Protein AF-A0A9Y1ZAV5-F1 (afdb_monomer_lite)

pLDDT: mean 87.63, std 15.5, range [33.12, 98.31]

Foldseek 3Di:
DDDDPPPDDPPPPPPFDPQWEPDDAQPCPQQLDCVLPNPSNVVRGGADLQDPVSLLVLLCLLLCLQPDDPPDQLSSLLNNLSSLQSNCSNQVHLVVSQVSSVVPDPDPDGDDSVSSVLSVLLNTGYPVLSSCSSNVLAPVLLSSLLSLADGPLSVQLSVLCNQLVDDSVLSNQLSVCVVVPHDSCVSSVVSVGHGPDHDDDDDPVVVVVLVVVCVVVVHDSVVVVVVVVVVVVD

Structure (mmCIF, N/CA/C/O backbone):
data_AF-A0A9Y1ZAV5-F1
#
_entry.id   AF-A0A9Y1ZAV5-F1
#
loop_
_atom_site.group_PDB
_atom_site.id
_atom_site.type_symbol
_atom_site.label_atom_id
_atom_site.label_alt_id
_atom_site.label_comp_id
_atom_site.label_asym_id
_atom_site.label_entity_id
_atom_site.label_seq_id
_atom_site.pdbx_PDB_ins_code
_atom_site.Cartn_x
_atom_site.Cartn_y
_atom_site.Cartn_z
_atom_site.occupancy
_atom_site.B_iso_or_equiv
_atom_site.auth_seq_id
_atom_site.auth_comp_id
_atom_site.auth_asym_id
_atom_site.auth_atom_id
_atom_site.pdbx_PDB_model_num
ATOM 1 N N . MET A 1 1 ? -3.822 -18.028 45.868 1.00 41.31 1 MET A N 1
ATOM 2 C CA . MET A 1 1 ? -2.735 -18.618 45.068 1.00 41.31 1 MET A CA 1
ATOM 3 C C . MET A 1 1 ? -3.399 -19.660 44.195 1.00 41.31 1 MET A C 1
ATOM 5 O O . MET A 1 1 ? -3.621 -20.780 44.632 1.00 41.31 1 MET A O 1
ATOM 9 N N . THR A 1 2 ? -3.858 -19.206 43.040 1.00 33.12 2 THR A N 1
ATOM 10 C CA . THR A 1 2 ? -4.482 -20.019 41.999 1.00 33.12 2 THR A CA 1
ATOM 11 C C . THR A 1 2 ? -4.160 -19.252 40.731 1.00 33.12 2 THR A C 1
ATOM 13 O O . THR A 1 2 ? -4.844 -18.291 40.395 1.00 33.12 2 THR A O 1
ATOM 16 N N . ASP A 1 3 ? -2.999 -19.574 40.168 1.00 34.28 3 ASP A N 1
ATOM 17 C CA . ASP A 1 3 ? -2.587 -19.107 38.853 1.00 34.28 3 ASP A CA 1
ATOM 18 C C . ASP A 1 3 ? -3.477 -19.809 37.833 1.00 34.28 3 ASP A C 1
ATOM 20 O O . ASP A 1 3 ? -3.491 -21.040 37.755 1.00 34.28 3 ASP A O 1
ATOM 24 N N . ASP A 1 4 ? -4.259 -19.017 37.112 1.00 33.12 4 ASP A N 1
ATOM 25 C CA . ASP A 1 4 ? -5.039 -19.456 35.967 1.00 33.12 4 ASP A CA 1
ATOM 26 C C . ASP A 1 4 ? -4.074 -19.640 34.778 1.00 33.12 4 ASP A C 1
ATOM 28 O O . ASP A 1 4 ? -3.421 -18.672 34.373 1.00 33.12 4 ASP A O 1
ATOM 32 N N . PRO A 1 5 ? -3.870 -20.864 34.254 1.00 35.62 5 PRO A N 1
ATOM 33 C CA . PRO A 1 5 ? -2.843 -21.123 33.252 1.00 35.62 5 PRO A CA 1
ATOM 34 C C . PRO A 1 5 ? -3.295 -20.801 31.819 1.00 35.62 5 PRO A C 1
ATOM 36 O O . PRO A 1 5 ? -2.529 -21.059 30.890 1.00 35.62 5 PRO A O 1
ATOM 39 N N . ASP A 1 6 ? -4.490 -20.233 31.626 1.00 35.94 6 ASP A N 1
ATOM 40 C CA . ASP A 1 6 ? -5.121 -20.092 30.305 1.00 35.94 6 ASP A CA 1
ATOM 41 C C . ASP A 1 6 ? -4.763 -18.799 29.543 1.00 35.94 6 ASP A C 1
ATOM 43 O O . ASP A 1 6 ? -5.261 -18.537 28.452 1.00 35.94 6 ASP A O 1
ATOM 47 N N . ALA A 1 7 ? -3.823 -18.001 30.058 1.00 35.88 7 ALA A N 1
ATOM 48 C CA . ALA A 1 7 ? -3.294 -16.813 29.378 1.00 35.88 7 ALA A CA 1
ATOM 49 C C . ALA A 1 7 ? -2.093 -17.122 28.455 1.00 35.88 7 ALA A C 1
ATOM 51 O O . ALA A 1 7 ? -1.168 -16.317 28.334 1.00 35.88 7 ALA A O 1
ATOM 52 N N . ARG A 1 8 ? -2.055 -18.305 27.828 1.00 34.72 8 ARG A N 1
ATOM 53 C CA . ARG A 1 8 ? -1.000 -18.667 26.867 1.00 34.72 8 ARG A CA 1
ATOM 54 C C . ARG A 1 8 ? -1.523 -18.584 25.437 1.00 34.72 8 ARG A C 1
ATOM 56 O O . ARG A 1 8 ? -2.209 -19.482 24.976 1.00 34.72 8 ARG A O 1
ATOM 63 N N . SER A 1 9 ? -1.117 -17.505 24.769 1.00 41.66 9 SER A N 1
ATOM 64 C CA . SER A 1 9 ? -0.883 -17.394 23.323 1.00 41.66 9 SER A CA 1
ATOM 65 C C . SER A 1 9 ? -1.955 -18.000 22.406 1.00 41.66 9 SER A C 1
ATOM 67 O O . SER A 1 9 ? -1.826 -19.125 21.934 1.00 41.66 9 SER A O 1
ATOM 69 N N . ARG A 1 10 ? -2.969 -17.196 22.065 1.00 37.22 10 ARG A N 1
ATOM 70 C CA . ARG A 1 10 ? -3.807 -17.400 20.866 1.00 37.22 10 ARG A CA 1
ATOM 71 C C . ARG A 1 10 ? -3.134 -16.871 19.581 1.00 37.22 10 ARG A C 1
ATOM 73 O O . ARG A 1 10 ? -3.829 -16.576 18.617 1.00 37.22 10 ARG A O 1
ATOM 80 N N . ASP A 1 11 ? -1.807 -16.729 19.571 1.00 40.44 11 ASP A N 1
ATOM 81 C CA . ASP A 1 11 ? -1.052 -16.154 18.444 1.00 40.44 11 ASP A CA 1
ATOM 82 C C . ASP A 1 11 ? -0.713 -17.186 17.345 1.00 40.44 11 ASP A C 1
ATOM 84 O O . ASP A 1 11 ? -0.312 -16.831 16.246 1.00 40.44 11 ASP A O 1
ATOM 88 N N . ASP A 1 12 ? -0.955 -18.480 17.584 1.00 34.72 12 ASP A N 1
ATOM 89 C CA . ASP A 1 12 ? -0.685 -19.555 16.615 1.00 34.72 12 ASP A CA 1
ATOM 90 C C . ASP A 1 12 ? -1.922 -19.916 15.762 1.00 34.72 12 ASP A C 1
ATOM 92 O O . ASP A 1 12 ? -2.285 -21.088 15.617 1.00 34.72 12 ASP A O 1
ATOM 96 N N . ARG A 1 13 ? -2.595 -18.928 15.152 1.00 46.03 13 ARG A N 1
ATOM 97 C CA . ARG A 1 13 ? -3.424 -19.209 13.960 1.00 46.03 13 ARG A CA 1
ATOM 98 C C . ARG A 1 13 ? -2.506 -19.238 12.741 1.00 46.03 13 ARG A C 1
ATOM 100 O O . ARG A 1 13 ? -2.393 -18.274 11.991 1.00 46.03 13 ARG A O 1
ATOM 107 N N . ASP A 1 14 ? -1.836 -20.378 12.594 1.00 40.28 14 ASP A N 1
ATOM 108 C CA . ASP A 1 14 ? -0.796 -20.697 11.612 1.00 40.28 14 ASP A CA 1
ATOM 109 C C . ASP A 1 14 ? -1.355 -20.824 10.177 1.00 40.28 14 ASP A C 1
ATOM 111 O O . ASP A 1 14 ? -1.426 -21.888 9.560 1.00 40.28 14 ASP A O 1
ATOM 115 N N . GLY A 1 15 ? -1.802 -19.689 9.649 1.00 44.47 15 GLY A N 1
ATOM 116 C CA . GLY A 1 15 ? -1.988 -19.428 8.233 1.00 44.47 15 GLY A CA 1
ATOM 117 C C . GLY A 1 15 ? -1.332 -18.089 7.943 1.00 44.47 15 GLY A C 1
ATOM 118 O O . GLY A 1 15 ? -2.016 -17.072 7.939 1.00 44.47 15 GLY A O 1
ATOM 119 N N . ALA A 1 16 ? -0.003 -18.078 7.780 1.00 55.22 16 ALA A N 1
ATOM 120 C CA . ALA A 1 16 ? 0.771 -16.856 7.570 1.00 55.22 16 ALA A CA 1
ATOM 121 C C . ALA A 1 16 ? 0.095 -15.970 6.511 1.00 55.22 16 ALA A C 1
ATOM 123 O O . ALA A 1 16 ? 0.044 -16.332 5.332 1.00 55.22 16 ALA A O 1
ATOM 124 N N . VAL A 1 17 ? -0.453 -14.826 6.938 1.00 60.19 17 VAL A N 1
ATOM 125 C CA . VAL A 1 17 ? -1.144 -13.900 6.037 1.00 60.19 17 VAL A CA 1
ATOM 126 C C . VAL A 1 17 ? -0.160 -13.518 4.931 1.00 60.19 17 VAL A C 1
ATOM 128 O O . VAL A 1 17 ? 0.929 -13.041 5.251 1.00 60.19 17 VAL A O 1
ATOM 131 N N . PRO A 1 18 ? -0.483 -13.707 3.639 1.00 67.62 18 PRO A N 1
ATOM 132 C CA . PRO A 1 18 ? 0.446 -13.394 2.560 1.00 67.62 18 PRO A CA 1
ATOM 133 C C . PRO A 1 18 ? 0.869 -11.919 2.594 1.00 67.62 18 PRO A C 1
ATOM 135 O O . PRO A 1 18 ? 0.098 -11.007 2.285 1.00 67.62 18 PRO A O 1
ATOM 138 N N . THR A 1 19 ? 2.118 -11.678 2.994 1.00 74.62 19 THR A N 1
ATOM 139 C CA . THR A 1 19 ? 2.696 -10.326 3.137 1.00 74.62 19 THR A CA 1
ATOM 140 C C . THR A 1 19 ? 3.395 -9.843 1.865 1.00 74.62 19 THR A C 1
ATOM 142 O O . THR A 1 19 ? 3.746 -8.663 1.744 1.00 74.62 19 THR A O 1
ATOM 145 N N . ASP A 1 20 ? 3.525 -10.742 0.890 1.00 72.31 20 ASP A N 1
ATOM 146 C CA . ASP A 1 20 ? 4.035 -10.513 -0.456 1.00 72.31 20 ASP A CA 1
ATOM 147 C C . ASP A 1 20 ? 2.930 -10.714 -1.508 1.00 72.31 20 ASP A C 1
ATOM 149 O O . ASP A 1 20 ? 1.832 -11.210 -1.244 1.00 72.31 20 ASP A O 1
ATOM 153 N N . ARG A 1 21 ? 3.208 -10.296 -2.742 1.00 79.19 21 ARG A N 1
ATOM 154 C CA . ARG A 1 21 ? 2.315 -10.491 -3.886 1.00 79.19 21 ARG A CA 1
ATOM 155 C C . ARG A 1 21 ? 2.222 -11.966 -4.291 1.00 79.19 21 ARG A C 1
ATOM 157 O O . ARG A 1 21 ? 3.210 -12.559 -4.701 1.00 79.19 21 ARG A O 1
ATOM 164 N N . GLU A 1 22 ? 0.991 -12.466 -4.384 1.00 74.31 22 GLU A N 1
ATOM 165 C CA . GLU A 1 22 ? 0.699 -13.797 -4.946 1.00 74.31 22 GLU A CA 1
ATOM 166 C C . GLU A 1 22 ? 0.372 -13.787 -6.450 1.00 74.31 22 GLU A C 1
ATOM 168 O O . GLU A 1 22 ? 0.529 -14.786 -7.144 1.00 74.31 22 GLU A O 1
ATOM 173 N N . SER A 1 23 ? -0.108 -12.662 -6.992 1.00 69.19 23 SER A N 1
ATOM 174 C CA . SER A 1 23 ? -0.537 -12.593 -8.398 1.00 69.19 23 SER A CA 1
ATOM 175 C C . SER A 1 23 ? 0.645 -12.574 -9.387 1.00 69.19 23 SER A C 1
ATOM 177 O O . SER A 1 23 ? 1.669 -11.959 -9.072 1.00 69.19 23 SER A O 1
ATOM 179 N N . PRO A 1 24 ? 0.483 -13.078 -10.632 1.00 71.06 24 PRO A N 1
ATOM 180 C CA . PRO A 1 24 ? 1.521 -13.028 -11.671 1.00 71.06 24 PRO A CA 1
ATOM 181 C C . PRO A 1 24 ? 2.037 -11.610 -11.901 1.00 71.06 24 PRO A C 1
ATOM 183 O O . PRO A 1 24 ? 1.261 -10.654 -11.825 1.00 71.06 24 PRO A O 1
ATOM 186 N N . VAL A 1 25 ? 3.330 -11.436 -12.162 1.00 74.69 25 VAL A N 1
ATOM 187 C CA . VAL A 1 25 ? 3.911 -10.095 -12.331 1.00 74.69 25 VAL A CA 1
ATOM 188 C C . VAL A 1 25 ? 3.572 -9.482 -13.667 1.00 74.69 25 VAL A C 1
ATOM 190 O O . VAL A 1 25 ? 3.369 -10.181 -14.646 1.00 74.69 25 VAL A O 1
ATOM 193 N N . GLY A 1 26 ? 3.397 -8.159 -13.658 1.00 66.69 26 GLY A N 1
ATOM 194 C CA . GLY A 1 26 ? 3.019 -7.403 -14.840 1.00 66.69 26 GLY A CA 1
ATOM 195 C C . GLY A 1 26 ? 1.545 -7.538 -15.234 1.00 66.69 26 GLY A C 1
ATOM 196 O O . GLY A 1 26 ? 1.015 -6.611 -15.845 1.00 66.69 26 GLY A O 1
ATOM 197 N N . ALA A 1 27 ? 0.824 -8.568 -14.775 1.00 72.81 27 ALA A N 1
ATOM 198 C CA . ALA A 1 27 ? -0.626 -8.659 -14.940 1.00 72.81 27 ALA A CA 1
ATOM 199 C C . ALA A 1 27 ? -1.339 -7.451 -14.287 1.00 72.81 27 ALA A C 1
ATOM 201 O O . ALA A 1 27 ? -1.086 -7.140 -13.107 1.00 72.81 27 ALA A O 1
ATOM 202 N N . PRO A 1 28 ? -2.238 -6.756 -15.012 1.00 77.12 28 PRO A N 1
ATOM 203 C CA . PRO A 1 28 ? -2.903 -5.547 -14.540 1.00 77.12 28 PRO A CA 1
ATOM 204 C C . PRO A 1 28 ? -4.031 -5.818 -13.527 1.00 77.12 28 PRO A C 1
ATOM 206 O O . PRO A 1 28 ? -5.112 -5.272 -13.640 1.00 77.12 28 PRO A O 1
ATOM 209 N N . VAL A 1 29 ? -3.798 -6.608 -12.478 1.00 81.50 29 VAL A N 1
ATOM 210 C CA . VAL A 1 29 ? -4.866 -7.056 -11.555 1.00 81.50 29 VAL A CA 1
ATOM 211 C C . VAL A 1 29 ? -5.602 -5.910 -10.846 1.00 81.50 29 VAL A C 1
ATOM 213 O O . VAL A 1 29 ? -6.794 -6.015 -10.597 1.00 81.50 29 VAL A O 1
ATOM 216 N N . ILE A 1 30 ? -4.901 -4.832 -10.479 1.00 82.06 30 ILE A N 1
ATOM 217 C CA . ILE A 1 30 ? -5.522 -3.647 -9.851 1.00 82.06 30 ILE A CA 1
ATOM 218 C C . ILE A 1 30 ? -5.829 -2.573 -10.894 1.00 82.06 30 ILE A C 1
ATOM 220 O O . ILE A 1 30 ? -6.905 -1.997 -10.915 1.00 82.06 30 ILE A O 1
ATOM 224 N N . ARG A 1 31 ? -4.870 -2.312 -11.780 1.00 85.12 31 ARG A N 1
ATOM 225 C CA . ARG A 1 31 ? -4.966 -1.270 -12.809 1.00 85.12 31 ARG A CA 1
ATOM 226 C C . ARG A 1 31 ? -5.916 -1.610 -13.966 1.00 85.12 31 ARG A C 1
ATOM 228 O O . ARG A 1 31 ? -6.270 -0.715 -14.710 1.00 85.12 31 ARG A O 1
ATOM 235 N N . GLY A 1 32 ? -6.302 -2.876 -14.097 1.00 79.19 32 GLY A N 1
ATOM 236 C CA . GLY A 1 32 ? -7.325 -3.401 -15.002 1.00 79.19 32 GLY A CA 1
ATOM 237 C C . GLY A 1 32 ? -8.630 -3.775 -14.288 1.00 79.19 32 GLY A C 1
ATOM 238 O O . GLY A 1 32 ? -9.487 -4.411 -14.890 1.00 79.19 32 GLY A O 1
ATOM 239 N N . ASP A 1 33 ? -8.787 -3.420 -13.007 1.00 84.81 33 ASP A N 1
ATOM 240 C CA . ASP A 1 33 ? -10.030 -3.614 -12.254 1.00 84.81 33 ASP A CA 1
ATOM 241 C C . ASP A 1 33 ? -10.943 -2.398 -12.480 1.00 84.81 33 ASP A C 1
ATOM 243 O O . ASP A 1 33 ? -10.627 -1.284 -12.043 1.00 84.81 33 ASP A O 1
ATOM 247 N N . GLU A 1 34 ? -12.073 -2.596 -13.168 1.00 83.56 34 GLU A N 1
ATOM 248 C CA . GLU A 1 34 ? -13.057 -1.536 -13.443 1.00 83.56 34 GLU A CA 1
ATOM 249 C C . GLU A 1 34 ? -13.620 -0.917 -12.150 1.00 83.56 34 GLU A C 1
ATOM 251 O O . GLU A 1 34 ? -13.927 0.274 -12.136 1.00 83.56 34 GLU A O 1
ATOM 256 N N . SER A 1 35 ? -13.678 -1.664 -11.036 1.00 80.06 35 SER A N 1
ATOM 257 C CA . SER A 1 35 ? -14.127 -1.130 -9.736 1.00 80.06 35 SER A CA 1
ATOM 258 C C . SER A 1 35 ? -13.141 -0.140 -9.105 1.00 80.06 35 SER A C 1
ATOM 260 O O . SER A 1 35 ? -13.504 0.574 -8.172 1.00 80.06 35 SER A O 1
ATOM 262 N N . VAL A 1 36 ? -11.895 -0.111 -9.590 1.00 80.88 36 VAL A N 1
ATOM 263 C CA . VAL A 1 36 ? -10.818 0.763 -9.096 1.00 80.88 36 VAL A CA 1
ATOM 264 C C . VAL A 1 36 ? -10.492 1.858 -10.104 1.00 80.88 36 VAL A C 1
ATOM 266 O O . VAL A 1 36 ? -10.256 3.001 -9.728 1.00 80.88 36 VAL A O 1
ATOM 269 N N . THR A 1 37 ? -10.459 1.511 -11.389 1.00 78.88 37 THR A N 1
ATOM 270 C CA . THR A 1 37 ? -9.932 2.378 -12.455 1.00 78.88 37 THR A CA 1
ATOM 271 C C . THR A 1 37 ? -10.984 2.814 -13.474 1.00 78.88 37 THR A C 1
ATOM 273 O O . THR A 1 37 ? -10.683 3.597 -14.379 1.00 78.88 37 THR A O 1
ATOM 276 N N . GLY A 1 38 ? -12.232 2.354 -13.331 1.00 83.56 38 GLY A N 1
ATOM 277 C CA . GLY A 1 38 ? -13.321 2.674 -14.247 1.00 83.56 38 GLY A CA 1
ATOM 278 C C . GLY A 1 38 ? -12.977 2.291 -15.686 1.00 83.56 38 GLY A C 1
ATOM 279 O O . GLY A 1 38 ? -12.474 1.204 -15.953 1.00 83.56 38 GLY A O 1
ATOM 280 N N . GLN A 1 39 ? -13.209 3.209 -16.627 1.00 78.44 39 GLN A N 1
ATOM 281 C CA . GLN A 1 39 ? -12.960 2.970 -18.055 1.00 78.44 39 GLN A CA 1
ATOM 282 C C . GLN A 1 39 ? -11.471 2.758 -18.390 1.00 78.44 39 GLN A C 1
ATOM 284 O O . GLN A 1 39 ? -11.169 2.042 -19.344 1.00 78.44 39 GLN A O 1
ATOM 289 N N . ARG A 1 40 ? -10.546 3.292 -17.574 1.00 76.56 40 ARG A N 1
ATOM 290 C CA . ARG A 1 40 ? -9.089 3.139 -17.766 1.00 76.56 40 ARG A CA 1
ATOM 291 C C . ARG A 1 40 ? -8.608 1.697 -17.579 1.00 76.56 40 ARG A C 1
ATOM 293 O O . ARG A 1 40 ? -7.516 1.362 -18.026 1.00 76.56 40 ARG A O 1
ATOM 300 N N . ALA A 1 41 ? -9.429 0.831 -16.980 1.00 77.12 41 ALA A N 1
ATOM 301 C CA . ALA A 1 41 ? -9.129 -0.586 -16.807 1.00 77.12 41 ALA A CA 1
ATOM 302 C C . ALA A 1 41 ? -8.766 -1.283 -18.128 1.00 77.12 41 ALA A C 1
ATOM 304 O O . ALA A 1 41 ? -7.868 -2.122 -18.176 1.00 77.12 41 ALA A O 1
ATOM 305 N N . ARG A 1 42 ? -9.451 -0.917 -19.218 1.00 70.94 42 ARG A N 1
ATOM 306 C CA . ARG A 1 42 ? -9.286 -1.547 -20.539 1.00 70.94 42 ARG A CA 1
ATOM 307 C C . ARG A 1 42 ? -8.012 -1.109 -21.259 1.00 70.94 42 ARG A C 1
ATOM 309 O O . ARG A 1 42 ? -7.580 -1.774 -22.190 1.00 70.94 42 ARG A O 1
ATOM 316 N N . GLU A 1 43 ? -7.405 -0.018 -20.806 1.00 76.00 43 GLU A N 1
ATOM 317 C CA . GLU A 1 43 ? -6.165 0.553 -21.344 1.00 76.00 43 GLU A CA 1
ATOM 318 C C . GLU A 1 43 ? -4.931 0.081 -20.550 1.00 76.00 43 GLU A C 1
ATOM 320 O O . GLU A 1 43 ? -3.803 0.528 -20.771 1.00 76.00 43 GLU A O 1
ATOM 325 N N . ALA A 1 44 ? -5.129 -0.823 -19.585 1.00 81.81 44 ALA A N 1
ATOM 326 C CA . ALA A 1 44 ? -4.091 -1.259 -18.673 1.00 81.81 44 ALA A CA 1
ATOM 327 C C . ALA A 1 44 ? -3.023 -2.127 -19.364 1.00 81.81 44 ALA A C 1
ATOM 329 O O . ALA A 1 44 ? -3.182 -3.330 -19.541 1.00 81.81 44 ALA A O 1
ATOM 330 N N . VAL A 1 45 ? -1.881 -1.513 -19.674 1.00 82.94 45 VAL A N 1
ATOM 331 C CA . VAL A 1 45 ? -0.738 -2.129 -20.381 1.00 82.94 45 VAL A CA 1
ATOM 332 C C . VAL A 1 45 ? -0.163 -3.347 -19.663 1.00 82.94 45 VAL A C 1
ATOM 334 O O . VAL A 1 45 ? 0.584 -3.157 -18.716 1.00 82.94 45 VAL A O 1
ATOM 337 N N . GLN A 1 46 ? -0.435 -4.582 -20.064 1.00 87.81 46 GLN A N 1
ATOM 338 C CA . GLN A 1 46 ? 0.206 -5.760 -19.460 1.00 87.81 46 GLN A CA 1
ATOM 339 C C . GLN A 1 46 ? 1.725 -5.778 -19.706 1.00 87.81 46 GLN A C 1
ATOM 341 O O . GLN A 1 46 ? 2.186 -5.347 -20.756 1.00 87.81 46 GLN A O 1
ATOM 346 N N . PHE A 1 47 ? 2.482 -6.287 -18.731 1.00 91.06 47 PHE A N 1
ATOM 347 C CA . PHE A 1 47 ? 3.886 -6.645 -18.924 1.00 91.06 47 PHE A CA 1
ATOM 348 C C . PHE A 1 47 ? 4.035 -8.153 -18.764 1.00 91.06 47 PHE A C 1
ATOM 350 O O . PHE A 1 47 ? 3.636 -8.699 -17.736 1.00 91.06 47 PHE A O 1
ATOM 357 N N . ASP A 1 48 ? 4.590 -8.806 -19.769 1.00 90.81 48 ASP A N 1
ATOM 358 C CA . ASP A 1 48 ? 5.044 -10.189 -19.724 1.00 90.81 48 ASP A CA 1
ATOM 359 C C . ASP A 1 48 ? 6.581 -10.205 -19.568 1.00 90.81 48 ASP A C 1
ATOM 361 O O . ASP A 1 48 ? 7.276 -9.654 -20.425 1.00 90.81 48 ASP A O 1
ATOM 365 N N . PRO A 1 49 ? 7.132 -10.724 -18.455 1.00 92.31 49 PRO A N 1
ATOM 366 C CA . PRO A 1 49 ? 8.577 -10.798 -18.253 1.00 92.31 49 PRO A CA 1
ATOM 367 C C . PRO A 1 49 ? 9.263 -11.874 -19.108 1.00 92.31 49 PRO A C 1
ATOM 369 O O . PRO A 1 49 ? 10.486 -11.837 -19.214 1.00 92.31 49 PRO A O 1
ATOM 372 N N . ASP A 1 50 ? 8.509 -12.808 -19.696 1.00 93.00 50 ASP A N 1
ATOM 373 C CA . ASP A 1 50 ? 9.044 -13.893 -20.525 1.00 93.00 50 ASP A CA 1
ATOM 374 C C . ASP A 1 50 ? 9.042 -13.537 -22.029 1.00 93.00 50 ASP A C 1
ATOM 376 O O . ASP A 1 50 ? 9.624 -14.257 -22.842 1.00 93.00 50 ASP A O 1
ATOM 380 N N . ASP A 1 51 ? 8.434 -12.403 -22.401 1.00 95.69 51 ASP A N 1
ATOM 381 C CA . ASP A 1 51 ? 8.415 -11.859 -23.761 1.00 95.69 51 ASP A CA 1
ATOM 382 C C . ASP A 1 51 ? 9.455 -10.727 -23.939 1.00 95.69 51 ASP A C 1
ATOM 384 O O . ASP A 1 51 ? 9.324 -9.662 -23.324 1.00 95.69 51 ASP A O 1
ATOM 388 N N . PRO A 1 52 ? 10.476 -10.900 -24.803 1.00 94.44 52 PRO A N 1
ATOM 389 C CA . PRO A 1 52 ? 11.510 -9.893 -25.036 1.00 94.44 52 PRO A CA 1
ATOM 390 C C . PRO A 1 52 ? 10.996 -8.523 -25.503 1.00 94.44 52 PRO A C 1
ATOM 392 O O . PRO A 1 52 ? 11.582 -7.510 -25.116 1.00 94.44 52 PRO A O 1
ATOM 395 N N . GLU A 1 53 ? 9.925 -8.457 -26.305 1.00 94.69 53 GLU A N 1
ATOM 396 C CA . GLU A 1 53 ? 9.359 -7.168 -26.747 1.00 94.69 53 GLU A CA 1
ATOM 397 C C . GLU A 1 53 ? 8.712 -6.426 -25.574 1.00 94.69 53 GLU A C 1
ATOM 399 O O . GLU A 1 53 ? 8.964 -5.237 -25.354 1.00 94.69 53 GLU A O 1
ATOM 404 N N . SER A 1 54 ? 7.934 -7.141 -24.762 1.00 94.81 54 SER A N 1
ATOM 405 C CA . SER A 1 54 ? 7.384 -6.620 -23.513 1.00 94.81 54 SER A CA 1
ATOM 406 C C . SER A 1 54 ? 8.477 -6.157 -22.534 1.00 94.81 54 SER A C 1
ATOM 408 O O . SER A 1 54 ? 8.322 -5.110 -21.898 1.00 94.81 54 SER A O 1
ATOM 410 N N . VAL A 1 55 ? 9.604 -6.873 -22.432 1.00 96.25 55 VAL A N 1
ATOM 411 C CA . VAL A 1 55 ? 10.752 -6.467 -21.598 1.00 96.25 55 VAL A CA 1
ATOM 412 C C . VAL A 1 55 ? 11.401 -5.179 -22.118 1.00 96.25 55 VAL A C 1
ATOM 414 O O . VAL A 1 55 ? 11.699 -4.291 -21.316 1.00 96.25 55 VAL A O 1
ATOM 417 N N . ALA A 1 56 ? 11.567 -5.031 -23.434 1.00 95.44 56 ALA A N 1
ATOM 418 C CA . ALA A 1 56 ? 12.084 -3.800 -24.036 1.00 95.44 56 ALA A CA 1
ATOM 419 C C . ALA A 1 56 ? 11.152 -2.600 -23.769 1.00 95.44 56 ALA A C 1
ATOM 421 O O . ALA A 1 56 ? 11.600 -1.556 -23.294 1.00 95.44 56 ALA A O 1
ATOM 422 N N . ASN A 1 57 ? 9.840 -2.780 -23.944 1.00 94.75 57 ASN A N 1
ATOM 423 C CA . ASN A 1 57 ? 8.835 -1.768 -23.599 1.00 94.75 57 ASN A CA 1
ATOM 424 C C . ASN A 1 57 ? 8.842 -1.432 -22.091 1.00 94.75 57 ASN A C 1
ATOM 426 O O . ASN A 1 57 ? 8.675 -0.280 -21.684 1.00 94.75 57 ASN A O 1
ATOM 430 N N . ALA A 1 58 ? 9.072 -2.422 -21.222 1.00 96.31 58 ALA A N 1
ATOM 431 C CA . ALA A 1 58 ? 9.242 -2.172 -19.794 1.00 96.31 58 ALA A CA 1
ATOM 432 C C . ALA A 1 58 ? 10.477 -1.298 -19.509 1.00 96.31 58 ALA A C 1
ATOM 434 O O . ALA A 1 58 ? 10.396 -0.432 -18.639 1.00 96.31 58 ALA A O 1
ATOM 435 N N . ALA A 1 59 ? 11.586 -1.472 -20.238 1.00 96.56 59 ALA A N 1
ATOM 436 C CA . ALA A 1 59 ? 12.777 -0.627 -20.115 1.00 96.56 59 ALA A CA 1
ATOM 437 C C . ALA A 1 59 ? 12.490 0.840 -20.480 1.00 96.56 59 ALA A C 1
ATOM 439 O O . ALA A 1 59 ? 12.834 1.728 -19.697 1.00 96.56 59 ALA A O 1
ATOM 440 N N . GLU A 1 60 ? 11.781 1.085 -21.586 1.00 94.56 60 GLU A N 1
ATOM 441 C CA . GLU A 1 60 ? 11.325 2.425 -21.992 1.00 94.56 60 GLU A CA 1
ATOM 442 C C . GLU A 1 60 ? 10.483 3.097 -20.903 1.00 94.56 60 GLU A C 1
ATOM 444 O O . GLU A 1 60 ? 10.734 4.236 -20.506 1.00 94.56 60 GLU A O 1
ATOM 449 N N . ILE A 1 61 ? 9.502 2.370 -20.364 1.00 94.69 61 ILE A N 1
ATOM 450 C CA . ILE A 1 61 ? 8.604 2.898 -19.332 1.00 94.69 61 ILE A CA 1
ATOM 451 C C . ILE A 1 61 ? 9.348 3.140 -18.019 1.00 94.69 61 ILE A C 1
ATOM 453 O O . ILE A 1 61 ? 9.056 4.117 -17.336 1.00 94.69 61 ILE A O 1
ATOM 457 N N . VAL A 1 62 ? 10.305 2.284 -17.645 1.00 95.69 62 VAL A N 1
ATOM 458 C CA . VAL A 1 62 ? 11.146 2.504 -16.456 1.00 95.69 62 VAL A CA 1
ATOM 459 C C . VAL A 1 62 ? 11.983 3.767 -16.611 1.00 95.69 62 VAL A C 1
ATOM 461 O O . VAL A 1 62 ? 12.078 4.532 -15.651 1.00 95.69 62 VAL A O 1
ATOM 464 N N . TYR A 1 63 ? 12.565 3.993 -17.789 1.00 94.44 63 TYR A N 1
ATOM 465 C CA . TYR A 1 63 ? 13.329 5.203 -18.063 1.00 94.44 63 TYR A CA 1
ATOM 466 C C . TYR A 1 63 ? 12.443 6.447 -17.953 1.00 94.44 63 TYR A C 1
ATOM 468 O O . TYR A 1 63 ? 12.708 7.297 -17.106 1.00 94.44 63 TYR A O 1
ATOM 476 N N . GLN A 1 64 ? 11.319 6.491 -18.680 1.00 91.94 64 GLN A N 1
ATOM 477 C CA . GLN A 1 64 ? 10.344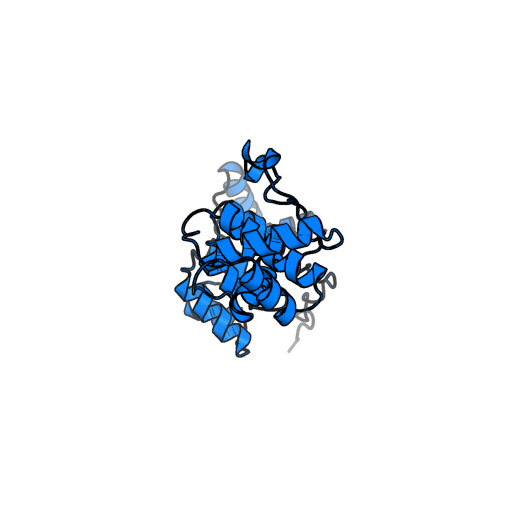 7.591 -18.603 1.00 91.94 64 GLN A CA 1
ATOM 478 C C . GLN A 1 64 ? 9.843 7.832 -17.175 1.00 91.94 64 GLN A C 1
ATOM 480 O O . GLN A 1 64 ? 9.642 8.968 -16.756 1.00 91.94 64 GLN A O 1
ATOM 485 N N . PHE A 1 65 ? 9.638 6.762 -16.409 1.00 92.31 65 PHE A N 1
ATOM 486 C CA . PHE A 1 65 ? 9.184 6.853 -15.028 1.00 92.31 65 PHE A CA 1
ATOM 487 C C . PHE A 1 65 ? 10.247 7.418 -14.079 1.00 92.31 65 PHE A C 1
ATOM 489 O O . PHE A 1 65 ? 9.909 8.037 -13.072 1.00 92.31 65 PHE A O 1
ATOM 496 N N . ALA A 1 66 ? 11.525 7.180 -14.362 1.00 91.88 66 ALA A N 1
ATOM 497 C CA . ALA A 1 66 ? 12.624 7.689 -13.556 1.00 91.88 66 ALA A CA 1
ATOM 498 C C . ALA A 1 66 ? 12.976 9.146 -13.877 1.00 91.88 66 ALA A C 1
ATOM 500 O O . ALA A 1 66 ? 13.455 9.846 -12.985 1.00 91.88 66 ALA A O 1
ATOM 501 N N . THR A 1 67 ? 12.773 9.573 -15.125 1.00 88.88 67 THR A N 1
ATOM 502 C CA . THR A 1 67 ? 13.192 10.890 -15.629 1.00 88.88 67 THR A CA 1
ATOM 503 C C . THR A 1 67 ? 12.044 11.890 -15.772 1.00 88.88 67 THR A C 1
ATOM 505 O O . THR A 1 67 ? 12.292 13.091 -15.813 1.00 88.88 67 THR A O 1
ATOM 508 N N . GLY A 1 68 ? 10.794 11.425 -15.822 1.00 81.62 68 GLY A N 1
ATOM 509 C CA . GLY A 1 68 ? 9.610 12.273 -15.948 1.00 81.62 68 GLY A CA 1
ATOM 510 C C . GLY A 1 68 ? 8.965 12.679 -14.618 1.00 81.62 68 GLY A C 1
ATOM 511 O O . GLY A 1 68 ? 9.101 12.006 -13.594 1.00 81.62 68 GLY A O 1
ATOM 512 N N . ASP A 1 69 ? 8.164 13.746 -14.666 1.00 64.69 69 ASP A N 1
ATOM 513 C CA . ASP A 1 69 ? 7.272 14.153 -13.576 1.00 64.69 69 ASP A CA 1
ATOM 514 C C . ASP A 1 69 ? 6.037 13.242 -13.539 1.00 64.69 69 ASP A C 1
ATOM 516 O O . ASP A 1 69 ? 4.994 13.518 -14.130 1.00 64.69 69 ASP A O 1
ATOM 520 N N . ALA A 1 70 ? 6.149 12.119 -12.833 1.00 60.78 70 ALA A N 1
ATOM 521 C CA . ALA A 1 70 ? 5.016 11.235 -12.550 1.00 60.78 70 ALA A CA 1
ATOM 522 C C . ALA A 1 70 ? 4.213 11.671 -11.302 1.00 60.78 70 ALA A C 1
ATOM 524 O O . ALA A 1 70 ? 3.376 10.910 -10.802 1.00 60.78 70 ALA A O 1
ATOM 525 N N . GLU A 1 71 ? 4.489 12.855 -10.742 1.00 60.44 71 GLU A N 1
ATOM 526 C CA . GLU A 1 71 ? 3.860 13.317 -9.505 1.00 60.44 71 GLU A CA 1
ATOM 527 C C . GLU A 1 71 ? 2.345 13.515 -9.686 1.00 60.44 71 GLU A C 1
ATOM 529 O O . GLU A 1 71 ? 1.888 14.355 -10.453 1.00 60.44 71 GLU A O 1
ATOM 534 N N . GLY A 1 72 ? 1.553 12.729 -8.949 1.00 64.00 72 GLY A N 1
ATOM 535 C CA . GLY A 1 72 ? 0.113 12.945 -8.781 1.00 64.00 72 GLY A CA 1
ATOM 536 C C . GLY A 1 72 ? -0.812 11.873 -9.364 1.00 64.00 72 GLY A C 1
ATOM 537 O O . GLY A 1 72 ? -1.953 11.791 -8.914 1.00 64.00 72 GLY A O 1
ATOM 538 N N . ASP A 1 73 ? -0.357 11.010 -10.282 1.00 86.25 73 ASP A N 1
ATOM 539 C CA . ASP A 1 73 ? -1.185 9.903 -10.796 1.00 86.25 73 ASP A CA 1
ATOM 540 C C . ASP A 1 73 ? -0.744 8.549 -10.214 1.00 86.25 73 ASP A C 1
ATOM 542 O O . ASP A 1 73 ? 0.255 7.940 -10.615 1.00 86.25 73 ASP A O 1
ATOM 546 N N . ASN A 1 74 ? -1.532 8.051 -9.257 1.00 89.06 74 ASN A N 1
ATOM 547 C CA . ASN A 1 74 ? -1.292 6.774 -8.586 1.00 89.06 74 ASN A CA 1
ATOM 548 C C . ASN A 1 74 ? -1.226 5.593 -9.565 1.00 89.06 74 ASN A C 1
ATOM 550 O O . ASN A 1 74 ? -0.469 4.647 -9.336 1.00 89.06 74 ASN A O 1
ATOM 554 N N . LEU A 1 75 ? -1.986 5.627 -10.663 1.00 87.00 75 LEU A N 1
ATOM 555 C CA . LEU A 1 75 ? -1.994 4.555 -11.658 1.00 87.00 75 LEU A CA 1
ATOM 556 C C . LEU A 1 75 ? -0.746 4.600 -12.538 1.00 87.00 75 LEU A C 1
ATOM 558 O O . LEU A 1 75 ? -0.192 3.542 -12.843 1.00 87.00 75 LEU A O 1
ATOM 562 N N . VAL A 1 76 ? -0.265 5.796 -12.888 1.00 88.62 76 VAL A N 1
ATOM 563 C CA . VAL A 1 76 ? 1.023 5.972 -13.585 1.00 88.62 76 VAL A CA 1
ATOM 564 C C . VAL A 1 76 ? 2.164 5.452 -12.712 1.00 88.62 76 VAL A C 1
ATOM 566 O O . VAL A 1 76 ? 2.969 4.641 -13.170 1.00 88.62 76 VAL A O 1
ATOM 569 N N . MET A 1 77 ? 2.175 5.810 -11.426 1.00 91.62 77 MET A N 1
ATOM 570 C CA . MET A 1 77 ? 3.153 5.314 -10.451 1.00 91.62 77 MET A CA 1
ATOM 571 C C . MET A 1 77 ? 3.114 3.781 -10.317 1.00 91.62 77 MET A C 1
ATOM 573 O O . MET A 1 77 ? 4.155 3.120 -10.333 1.00 91.62 77 MET A O 1
ATOM 577 N N . LEU A 1 78 ? 1.921 3.177 -10.240 1.00 92.12 78 LEU A N 1
ATOM 578 C CA . LEU A 1 78 ? 1.767 1.717 -10.183 1.00 92.12 7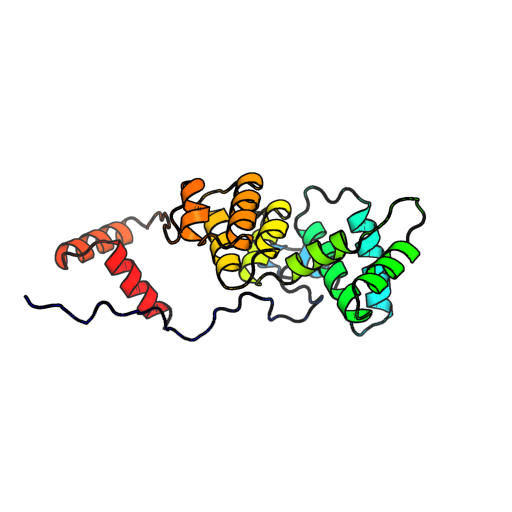8 LEU A CA 1
ATOM 579 C C . LEU A 1 78 ? 2.161 1.020 -11.494 1.00 92.12 78 LEU A C 1
ATOM 581 O O . LEU A 1 78 ? 2.659 -0.109 -11.454 1.00 92.12 78 LEU A O 1
ATOM 585 N N . ARG A 1 79 ? 1.966 1.665 -12.650 1.00 93.19 79 ARG A N 1
ATOM 586 C CA . ARG A 1 79 ? 2.459 1.174 -13.946 1.00 93.19 79 ARG A CA 1
ATOM 587 C C . ARG A 1 79 ? 3.985 1.187 -13.983 1.00 93.19 79 ARG A C 1
ATOM 589 O O . ARG A 1 79 ? 4.567 0.173 -14.358 1.00 93.19 79 ARG A O 1
ATOM 596 N N . GLY A 1 80 ? 4.621 2.271 -13.542 1.00 94.25 80 GLY A N 1
ATOM 597 C CA . GLY A 1 80 ? 6.079 2.357 -13.427 1.00 94.25 80 GLY A CA 1
ATOM 598 C C . GLY A 1 80 ? 6.655 1.303 -12.473 1.00 94.25 80 GLY A C 1
ATOM 599 O O . GLY A 1 80 ? 7.641 0.638 -12.791 1.00 94.25 80 GLY A O 1
ATOM 600 N N . ALA A 1 81 ? 5.982 1.054 -11.345 1.00 94.88 81 ALA A N 1
ATOM 601 C CA . ALA A 1 81 ? 6.325 -0.030 -10.424 1.00 94.88 81 ALA A CA 1
ATOM 602 C C . ALA A 1 81 ? 6.228 -1.418 -11.083 1.00 94.88 81 ALA A C 1
ATOM 604 O O . ALA A 1 81 ? 7.116 -2.255 -10.906 1.00 94.88 81 ALA A O 1
ATOM 605 N N . ALA A 1 82 ? 5.173 -1.660 -11.870 1.00 94.50 82 ALA A N 1
ATOM 606 C CA . ALA A 1 82 ? 5.009 -2.904 -12.620 1.00 94.50 82 ALA A CA 1
ATOM 607 C C . ALA A 1 82 ? 6.086 -3.088 -13.695 1.00 94.50 82 ALA A C 1
ATOM 609 O O . ALA A 1 82 ? 6.619 -4.189 -13.814 1.00 94.50 82 ALA A O 1
ATOM 610 N N . ALA A 1 83 ? 6.449 -2.022 -14.412 1.00 96.31 83 ALA A N 1
ATOM 611 C CA . ALA A 1 83 ? 7.530 -2.041 -15.393 1.00 96.31 83 ALA A CA 1
ATOM 612 C C . ALA A 1 83 ? 8.882 -2.359 -14.731 1.00 96.31 83 ALA A C 1
ATOM 614 O O . ALA A 1 83 ? 9.597 -3.239 -15.202 1.00 96.31 83 ALA A O 1
ATOM 615 N N . CYS A 1 84 ? 9.189 -1.744 -13.578 1.00 96.88 84 CYS A N 1
ATOM 616 C CA . CYS A 1 84 ? 10.391 -2.065 -12.793 1.00 96.88 84 CYS A CA 1
ATOM 617 C C . CYS A 1 84 ? 10.450 -3.557 -12.432 1.00 96.88 84 CYS A C 1
ATOM 619 O O . CYS A 1 84 ? 11.494 -4.190 -12.574 1.00 96.88 84 CYS A O 1
ATOM 621 N N . ALA A 1 85 ? 9.335 -4.124 -11.960 1.00 95.56 85 ALA A N 1
ATOM 622 C CA . ALA A 1 85 ? 9.271 -5.529 -11.569 1.00 95.56 85 ALA A CA 1
ATOM 623 C C . ALA A 1 85 ? 9.375 -6.483 -12.770 1.00 95.56 85 ALA A C 1
ATOM 625 O O . ALA A 1 85 ? 10.064 -7.497 -12.673 1.00 95.56 85 ALA A O 1
ATOM 626 N N . ALA A 1 86 ? 8.714 -6.166 -13.886 1.00 96.38 86 ALA A N 1
ATOM 627 C CA . ALA A 1 86 ? 8.769 -6.966 -15.107 1.00 96.38 86 ALA A CA 1
ATOM 628 C C . ALA A 1 86 ? 10.172 -6.952 -15.725 1.00 96.38 86 ALA A C 1
ATOM 630 O O . ALA A 1 86 ? 10.718 -8.016 -15.999 1.00 96.38 86 ALA A O 1
ATOM 631 N N . LEU A 1 87 ? 10.793 -5.773 -15.835 1.00 97.44 87 LEU A N 1
ATOM 632 C CA . LEU A 1 87 ? 12.141 -5.616 -16.376 1.00 97.44 87 LEU A CA 1
ATOM 633 C C . LEU A 1 87 ? 13.166 -6.425 -15.576 1.00 97.44 87 LEU A C 1
ATOM 635 O O . LEU A 1 87 ? 13.927 -7.191 -16.153 1.00 97.44 87 LEU A O 1
ATOM 639 N N . VAL A 1 88 ? 13.158 -6.309 -14.240 1.00 97.56 88 VAL A N 1
ATOM 640 C CA . VAL A 1 88 ? 14.081 -7.064 -13.372 1.00 97.56 88 VAL A CA 1
ATOM 641 C C . VAL A 1 88 ? 13.894 -8.571 -13.517 1.00 97.56 88 VAL A C 1
ATOM 643 O O . VAL A 1 88 ? 14.885 -9.298 -13.483 1.00 97.56 88 VAL A O 1
ATOM 646 N N . ARG A 1 89 ? 12.652 -9.045 -13.675 1.00 95.19 89 ARG A N 1
ATOM 647 C CA . ARG A 1 89 ? 12.372 -10.473 -13.879 1.00 95.19 89 ARG A CA 1
ATOM 648 C C . ARG A 1 89 ? 12.844 -10.950 -15.247 1.00 95.19 89 ARG A C 1
ATOM 650 O O . ARG A 1 89 ? 13.537 -11.958 -15.291 1.00 95.19 89 ARG A O 1
ATOM 657 N N . GLY A 1 90 ? 12.558 -10.201 -16.311 1.00 96.38 90 GLY A N 1
ATOM 658 C CA . GLY A 1 90 ? 12.943 -10.581 -17.671 1.00 96.38 90 GLY A CA 1
ATOM 659 C C . GLY A 1 90 ? 14.455 -10.607 -17.902 1.00 96.38 90 GLY A C 1
ATOM 660 O O . GLY A 1 90 ? 14.960 -11.476 -18.603 1.00 96.38 90 GLY A O 1
ATOM 661 N N . VAL A 1 91 ? 15.212 -9.707 -17.263 1.00 97.06 91 VAL A N 1
ATOM 662 C CA . VAL A 1 91 ? 16.684 -9.645 -17.417 1.00 97.06 91 VAL A CA 1
ATOM 663 C C . VAL A 1 91 ? 17.462 -10.322 -16.282 1.00 97.06 91 VAL A C 1
ATOM 665 O O . VAL A 1 91 ? 18.691 -10.379 -16.313 1.00 97.06 91 VAL A O 1
ATOM 668 N N . GLY A 1 92 ? 16.773 -10.788 -15.239 1.00 95.69 92 GLY A N 1
ATOM 669 C CA . GLY A 1 92 ? 17.340 -11.557 -14.127 1.00 95.69 92 GLY A CA 1
ATOM 670 C C . GLY A 1 92 ? 18.201 -10.783 -13.117 1.00 95.69 92 GLY A C 1
ATOM 671 O O . GLY A 1 92 ? 18.633 -11.364 -12.120 1.00 95.69 92 GLY A O 1
ATOM 672 N N . SER A 1 93 ? 18.473 -9.486 -13.311 1.00 96.50 93 SER A N 1
ATOM 673 C CA . SER A 1 93 ? 19.227 -8.695 -12.330 1.00 96.50 93 SER A CA 1
ATOM 674 C C . SER A 1 93 ? 18.876 -7.208 -12.338 1.00 96.50 93 SER A C 1
ATOM 676 O O . SER A 1 93 ? 18.623 -6.607 -13.379 1.00 96.50 93 SER A O 1
ATOM 678 N N . TYR A 1 94 ? 18.947 -6.564 -11.168 1.00 97.06 94 TYR A N 1
ATOM 679 C CA . TYR A 1 94 ? 18.765 -5.110 -11.072 1.00 97.06 94 TYR A CA 1
ATOM 680 C C . TYR A 1 94 ? 19.821 -4.321 -11.853 1.00 97.06 94 TYR A C 1
ATOM 682 O O . TYR A 1 94 ? 19.539 -3.222 -12.326 1.00 97.06 94 TYR A O 1
ATOM 690 N N . LYS A 1 95 ? 21.044 -4.855 -11.955 1.00 97.44 95 LYS A N 1
ATOM 691 C CA . LYS A 1 95 ? 22.139 -4.192 -12.664 1.00 97.44 95 LYS A CA 1
ATOM 692 C C . LYS A 1 95 ? 21.834 -4.144 -14.160 1.00 97.44 95 LYS A C 1
ATOM 694 O O . LYS A 1 95 ? 21.793 -3.060 -14.725 1.00 97.44 95 LYS A O 1
ATOM 699 N N . THR A 1 96 ? 21.512 -5.293 -14.746 1.00 97.62 96 THR A N 1
ATOM 700 C CA . THR A 1 96 ? 21.145 -5.413 -16.162 1.00 97.62 96 THR A CA 1
ATOM 701 C C . THR A 1 96 ? 19.864 -4.644 -16.477 1.00 97.62 96 THR A C 1
ATOM 703 O O . THR A 1 96 ? 19.803 -3.968 -17.494 1.00 97.62 96 THR A O 1
ATOM 706 N N . ALA A 1 97 ? 18.876 -4.646 -15.575 1.00 97.31 97 ALA A N 1
ATOM 707 C CA . ALA A 1 97 ? 17.674 -3.820 -15.722 1.00 97.31 97 ALA A CA 1
ATOM 708 C C . ALA A 1 97 ? 18.008 -2.323 -15.807 1.00 97.31 97 ALA A C 1
ATOM 710 O O . ALA A 1 97 ? 17.426 -1.596 -16.603 1.00 97.31 97 ALA A O 1
ATOM 711 N N . THR A 1 98 ? 18.971 -1.866 -15.003 1.00 97.31 98 THR A N 1
ATOM 712 C CA . THR A 1 98 ? 19.426 -0.469 -15.024 1.00 97.31 98 THR A CA 1
ATOM 713 C C . THR A 1 98 ? 20.184 -0.152 -16.312 1.00 97.31 98 THR A C 1
ATOM 715 O O . THR A 1 98 ? 19.952 0.891 -16.912 1.00 97.31 98 THR A O 1
ATOM 718 N N . GLU A 1 99 ? 21.074 -1.050 -16.744 1.00 96.12 99 GLU A N 1
ATOM 719 C CA . GLU A 1 99 ? 21.811 -0.925 -18.008 1.00 96.12 99 GLU A CA 1
ATOM 720 C C . GLU A 1 99 ? 20.847 -0.847 -19.202 1.00 96.12 99 GLU A C 1
ATOM 722 O O . GLU A 1 99 ? 20.992 0.044 -20.030 1.00 96.12 99 GLU A O 1
ATOM 727 N N . GLN A 1 100 ? 19.824 -1.708 -19.252 1.00 95.25 100 GLN A N 1
ATOM 728 C CA . GLN A 1 100 ? 18.828 -1.681 -20.324 1.00 95.25 100 GLN A CA 1
ATOM 729 C C . GLN A 1 100 ? 17.946 -0.436 -20.293 1.00 95.25 100 GLN A C 1
ATOM 731 O O . GLN A 1 100 ? 17.757 0.169 -21.338 1.00 95.25 100 GLN A O 1
ATOM 736 N N . ALA A 1 101 ? 17.449 -0.011 -19.127 1.00 95.31 101 ALA A N 1
ATOM 737 C CA . ALA A 1 101 ? 16.638 1.205 -19.044 1.00 95.31 101 ALA A CA 1
ATOM 738 C C . ALA A 1 101 ? 17.421 2.448 -19.502 1.00 95.31 101 ALA A C 1
ATOM 740 O O . ALA A 1 101 ? 16.890 3.272 -20.234 1.00 95.31 101 ALA A O 1
ATOM 741 N N . ASN A 1 102 ? 18.699 2.558 -19.128 1.00 95.12 102 ASN A N 1
ATOM 742 C CA . ASN A 1 102 ? 19.548 3.666 -19.572 1.00 95.12 102 ASN A CA 1
ATOM 743 C C . ASN A 1 102 ? 19.943 3.572 -21.054 1.00 95.12 102 ASN A C 1
ATOM 745 O O . ASN A 1 102 ? 20.215 4.598 -21.660 1.00 95.12 102 ASN A O 1
ATOM 749 N N . ALA A 1 103 ? 19.974 2.375 -21.649 1.00 93.25 103 ALA A N 1
ATOM 750 C CA . ALA A 1 103 ? 20.305 2.205 -23.066 1.00 93.25 103 ALA A CA 1
ATOM 751 C C . ALA A 1 103 ? 19.218 2.731 -24.020 1.00 93.25 103 ALA A C 1
ATOM 753 O O . ALA A 1 103 ? 19.515 2.951 -25.191 1.00 93.25 103 ALA A O 1
ATOM 754 N N . VAL A 1 104 ? 17.985 2.917 -23.534 1.00 90.12 104 VAL A N 1
ATOM 755 C CA . VAL A 1 104 ? 16.879 3.516 -24.305 1.00 90.12 104 VAL A CA 1
ATOM 756 C C . VAL A 1 104 ? 16.748 5.026 -24.060 1.00 90.12 104 VAL A C 1
ATOM 758 O O . VAL A 1 104 ? 15.888 5.680 -24.640 1.00 90.12 104 VAL A O 1
ATOM 761 N N . GLY A 1 105 ? 17.578 5.585 -23.177 1.00 80.38 105 GLY A N 1
ATOM 762 C CA . GLY A 1 105 ? 17.588 7.006 -22.870 1.00 80.38 105 GLY A CA 1
ATOM 763 C C . GLY A 1 105 ? 18.419 7.821 -23.853 1.00 80.38 105 GLY A C 1
ATOM 764 O O . GLY A 1 105 ? 19.532 7.429 -24.194 1.00 80.38 105 GLY A O 1
ATOM 765 N N . ASP A 1 106 ? 17.894 8.980 -24.248 1.00 74.88 106 ASP A N 1
ATOM 766 C CA . ASP A 1 106 ? 18.558 9.917 -25.165 1.00 74.88 106 ASP A CA 1
ATOM 767 C C . ASP A 1 106 ? 19.157 11.148 -24.446 1.00 74.88 106 ASP A C 1
ATOM 769 O O . ASP A 1 106 ? 19.785 11.991 -25.089 1.00 74.88 106 ASP A O 1
ATOM 773 N N . ASP A 1 107 ? 18.958 11.283 -23.126 1.00 74.62 107 ASP A N 1
ATOM 774 C CA . ASP A 1 107 ? 19.448 12.409 -22.315 1.00 74.62 107 ASP A CA 1
ATOM 775 C C . ASP A 1 107 ? 20.508 11.996 -21.264 1.00 74.62 107 ASP A C 1
ATOM 777 O O . ASP A 1 107 ? 20.778 10.815 -21.049 1.00 74.62 107 ASP A O 1
ATOM 781 N N . ASP A 1 108 ? 21.115 12.980 -20.588 1.00 77.75 108 ASP A N 1
ATOM 782 C CA . ASP A 1 108 ? 22.112 12.762 -19.520 1.00 77.75 108 ASP A CA 1
ATOM 783 C C . ASP A 1 108 ? 21.507 12.238 -18.190 1.00 77.75 108 ASP A C 1
ATOM 785 O O . ASP A 1 108 ? 22.222 12.036 -17.199 1.00 77.75 108 ASP A O 1
ATOM 789 N N . SER A 1 109 ? 20.190 12.029 -18.120 1.00 83.56 109 SER A N 1
ATOM 790 C CA . SER A 1 109 ? 19.502 11.505 -16.942 1.00 83.56 109 SER A CA 1
ATOM 791 C C . SER A 1 109 ? 19.738 10.004 -16.808 1.00 83.56 109 SER A C 1
ATOM 793 O O . SER A 1 109 ? 19.709 9.239 -17.768 1.00 83.56 109 SER A O 1
ATOM 795 N N . THR A 1 110 ? 19.938 9.550 -15.570 1.00 89.56 110 THR A N 1
ATOM 796 C CA . THR A 1 110 ? 20.289 8.153 -15.299 1.00 89.56 110 THR A CA 1
ATOM 797 C C . THR A 1 110 ? 19.313 7.488 -14.339 1.00 89.56 110 THR A C 1
ATOM 799 O O . THR A 1 110 ? 19.040 7.955 -13.230 1.00 89.56 110 THR A O 1
ATOM 802 N N . VAL A 1 111 ? 18.822 6.322 -14.745 1.00 95.19 111 VAL A N 1
ATOM 803 C CA . VAL A 1 111 ? 18.126 5.372 -13.882 1.00 95.19 111 VAL A CA 1
ATOM 804 C C . VAL A 1 111 ? 19.152 4.715 -12.965 1.00 95.19 111 VAL A C 1
ATOM 806 O O . VAL A 1 111 ? 20.231 4.309 -13.399 1.00 95.19 111 VAL A O 1
ATOM 809 N N . THR A 1 112 ? 18.810 4.560 -11.684 1.00 95.94 112 THR A N 1
ATOM 810 C CA . THR A 1 112 ? 19.674 3.880 -10.708 1.00 95.94 112 THR A CA 1
ATOM 811 C C . THR A 1 112 ? 19.102 2.530 -10.282 1.00 95.94 112 THR A C 1
ATOM 813 O O . THR A 1 112 ? 17.888 2.360 -10.147 1.00 95.94 112 THR A O 1
ATOM 816 N N . VAL A 1 113 ? 19.984 1.596 -9.910 1.00 97.12 113 VAL A N 1
ATOM 817 C CA . VAL A 1 113 ? 19.614 0.317 -9.267 1.00 97.12 113 VAL A CA 1
ATOM 818 C C . VAL A 1 113 ? 18.691 0.543 -8.065 1.00 97.12 113 VAL A C 1
ATOM 820 O O . VAL A 1 113 ? 17.740 -0.208 -7.840 1.00 97.12 113 VAL A O 1
ATOM 823 N N . SER A 1 114 ? 18.962 1.593 -7.282 1.00 95.06 114 SER A N 1
ATOM 824 C CA . SER A 1 114 ? 18.174 1.928 -6.095 1.00 95.06 114 SER A CA 1
ATOM 825 C C . SER A 1 114 ? 16.735 2.334 -6.431 1.00 95.06 114 SER A C 1
ATOM 827 O O . SER A 1 114 ? 15.818 2.022 -5.668 1.00 95.06 114 SER A O 1
ATOM 829 N N . PHE A 1 115 ? 16.530 2.996 -7.573 1.00 95.00 115 PHE A N 1
ATOM 830 C CA . PHE A 1 115 ? 15.218 3.405 -8.059 1.00 95.00 115 PHE A CA 1
ATOM 831 C C . PHE A 1 115 ? 14.393 2.188 -8.484 1.00 95.00 115 PHE A C 1
ATOM 833 O O . PHE A 1 115 ? 13.303 1.983 -7.948 1.00 95.00 115 PHE A O 1
ATOM 840 N N . ILE A 1 116 ? 14.956 1.332 -9.344 1.00 96.44 116 ILE A N 1
ATOM 841 C CA . ILE A 1 116 ? 14.285 0.115 -9.822 1.00 96.44 116 ILE A CA 1
ATOM 842 C C . ILE A 1 116 ? 13.933 -0.799 -8.645 1.00 96.44 116 ILE A C 1
ATOM 844 O O . ILE A 1 116 ? 12.793 -1.240 -8.520 1.00 96.44 116 ILE A O 1
ATOM 848 N N . ARG A 1 117 ? 14.875 -1.035 -7.720 1.00 95.69 117 ARG A N 1
ATOM 849 C CA . ARG A 1 117 ? 14.636 -1.869 -6.528 1.00 95.69 117 ARG A CA 1
ATOM 850 C C . ARG A 1 117 ? 13.491 -1.347 -5.670 1.00 95.69 117 ARG A C 1
ATOM 852 O O . ARG A 1 117 ? 12.667 -2.124 -5.200 1.00 95.69 117 ARG A O 1
ATOM 859 N N . LYS A 1 118 ? 13.459 -0.037 -5.434 1.00 93.88 118 LYS A N 1
ATOM 860 C CA . LYS A 1 118 ? 12.428 0.610 -4.619 1.00 93.88 118 LYS A CA 1
ATOM 861 C C . LYS A 1 118 ? 11.039 0.392 -5.215 1.00 93.88 118 LYS A C 1
ATOM 863 O O . LYS A 1 118 ? 10.131 -0.003 -4.493 1.00 93.88 118 LYS A O 1
ATOM 868 N N . TRP A 1 119 ? 10.886 0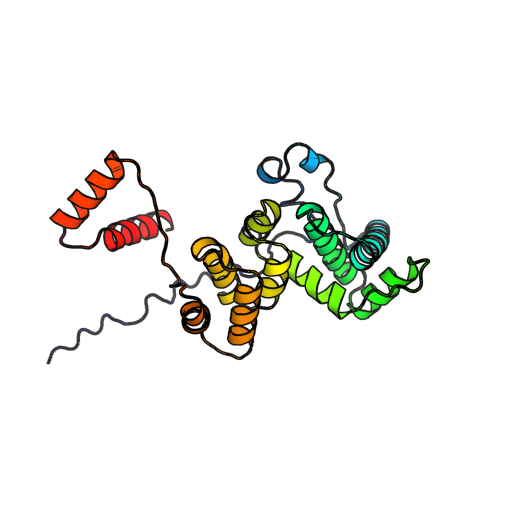.620 -6.514 1.00 95.38 119 TRP A N 1
ATOM 869 C CA . TRP A 1 119 ? 9.588 0.540 -7.179 1.00 95.38 119 TRP A CA 1
ATOM 870 C C . TRP A 1 119 ? 9.154 -0.889 -7.507 1.00 95.38 119 TRP A C 1
ATOM 872 O O . TRP A 1 119 ? 7.969 -1.191 -7.386 1.00 95.38 119 TRP A O 1
ATOM 882 N N . ALA A 1 120 ? 10.091 -1.798 -7.788 1.00 94.69 120 ALA A N 1
ATOM 883 C CA . ALA A 1 120 ? 9.791 -3.227 -7.870 1.00 94.69 120 ALA A CA 1
ATOM 884 C C . ALA A 1 120 ? 9.170 -3.741 -6.555 1.00 94.69 120 ALA A C 1
ATOM 886 O O . ALA A 1 120 ? 8.135 -4.400 -6.580 1.00 94.69 120 ALA A O 1
ATOM 887 N N . ARG A 1 121 ? 9.703 -3.331 -5.392 1.00 94.12 121 ARG A N 1
ATOM 888 C CA . ARG A 1 121 ? 9.117 -3.687 -4.085 1.00 94.12 121 ARG A CA 1
ATOM 889 C C . ARG A 1 121 ? 7.712 -3.121 -3.871 1.00 94.12 121 ARG A C 1
ATOM 891 O O . ARG A 1 121 ? 6.882 -3.782 -3.261 1.00 94.12 121 ARG A O 1
ATOM 898 N N . VAL A 1 122 ? 7.418 -1.920 -4.377 1.00 94.81 122 VAL A N 1
ATOM 899 C CA . VAL A 1 122 ? 6.050 -1.360 -4.331 1.00 94.81 122 VAL A CA 1
ATOM 900 C C . VAL A 1 122 ? 5.079 -2.235 -5.125 1.00 94.81 122 VAL A C 1
ATOM 902 O O . VAL A 1 122 ? 3.946 -2.454 -4.700 1.00 94.81 122 VAL A O 1
ATOM 905 N N . HIS A 1 123 ? 5.515 -2.772 -6.263 1.00 92.56 123 HIS A N 1
ATOM 906 C CA . HIS A 1 123 ? 4.711 -3.709 -7.042 1.00 92.56 123 HIS A CA 1
ATOM 907 C C . HIS A 1 123 ? 4.488 -5.054 -6.327 1.00 92.56 123 HIS A C 1
ATOM 909 O O . HIS A 1 123 ? 3.437 -5.681 -6.517 1.00 92.56 123 HIS A O 1
ATOM 915 N N . ASP A 1 124 ? 5.444 -5.474 -5.500 1.00 91.75 124 ASP A N 1
ATOM 916 C CA . ASP A 1 124 ? 5.385 -6.715 -4.726 1.00 91.75 124 ASP A CA 1
ATOM 917 C C . ASP A 1 124 ? 4.576 -6.587 -3.420 1.00 91.75 124 ASP A C 1
ATOM 919 O O . ASP A 1 124 ? 4.345 -7.588 -2.746 1.00 91.75 124 ASP A O 1
ATOM 923 N N . LEU A 1 125 ? 4.062 -5.393 -3.093 1.00 93.88 125 LEU A N 1
ATOM 924 C CA . LEU A 1 125 ? 3.102 -5.220 -2.001 1.00 93.88 125 LEU A CA 1
ATOM 925 C C . LEU A 1 125 ? 1.858 -6.118 -2.193 1.00 93.88 125 LEU A C 1
ATOM 927 O O . LEU A 1 125 ? 1.411 -6.334 -3.335 1.00 93.88 125 LEU A O 1
ATOM 931 N N . PRO A 1 126 ? 1.225 -6.569 -1.091 1.00 91.31 126 PRO A N 1
ATOM 932 C CA . PRO A 1 126 ? -0.026 -7.317 -1.133 1.00 91.31 126 PRO A CA 1
ATOM 933 C C . PRO A 1 126 ? -1.098 -6.616 -1.964 1.00 91.31 126 PRO A C 1
ATOM 935 O O . PRO A 1 126 ? -1.170 -5.384 -2.035 1.00 91.31 126 PRO A O 1
ATOM 938 N N . ARG A 1 127 ? -1.961 -7.409 -2.613 1.00 90.44 127 ARG A N 1
ATOM 939 C CA . ARG A 1 127 ? -3.028 -6.882 -3.483 1.00 90.44 127 ARG A CA 1
ATOM 940 C C . ARG A 1 127 ? -3.927 -5.894 -2.733 1.00 90.44 127 ARG A C 1
ATOM 942 O O . ARG A 1 127 ? -4.291 -4.867 -3.304 1.00 90.44 127 ARG A O 1
ATOM 949 N N . SER A 1 128 ? -4.245 -6.202 -1.478 1.00 91.44 128 SER A N 1
ATOM 950 C CA . SER A 1 128 ? -5.044 -5.368 -0.578 1.00 91.44 128 SER A CA 1
ATOM 951 C C . SER A 1 128 ? -4.427 -3.976 -0.396 1.00 91.44 128 SER A C 1
ATOM 953 O O . SER A 1 128 ? -5.116 -2.978 -0.590 1.00 91.44 128 SER A O 1
ATOM 955 N N . VAL A 1 129 ? -3.115 -3.894 -0.160 1.00 94.69 129 VAL A N 1
ATOM 956 C CA . VAL A 1 129 ? -2.381 -2.624 -0.028 1.00 94.69 129 VAL A CA 1
ATOM 957 C C . VAL A 1 129 ? -2.310 -1.879 -1.363 1.00 94.69 129 VAL A C 1
ATOM 959 O O . VAL A 1 129 ? -2.624 -0.692 -1.431 1.00 94.69 129 VAL A O 1
ATOM 962 N N . ARG A 1 130 ? -1.968 -2.563 -2.466 1.00 93.88 130 ARG A N 1
ATOM 963 C CA . ARG A 1 130 ? -1.907 -1.928 -3.801 1.00 93.88 130 ARG A CA 1
ATOM 964 C C . ARG A 1 130 ? -3.250 -1.364 -4.255 1.00 93.88 130 ARG A C 1
ATOM 966 O O . ARG A 1 130 ? -3.260 -0.365 -4.970 1.00 93.88 130 ARG A O 1
ATOM 973 N N . ARG A 1 131 ? -4.369 -1.973 -3.846 1.00 93.94 131 ARG A N 1
ATOM 974 C CA . ARG A 1 131 ? -5.710 -1.420 -4.083 1.00 93.94 131 ARG A CA 1
ATOM 975 C C . ARG A 1 131 ? -5.859 -0.049 -3.424 1.00 93.94 131 ARG A C 1
ATOM 977 O O . ARG A 1 131 ? -6.315 0.871 -4.088 1.00 93.94 131 ARG A O 1
ATOM 984 N N . GLN A 1 132 ? -5.423 0.109 -2.175 1.00 94.88 132 GLN A N 1
ATOM 985 C CA . GLN A 1 132 ? -5.499 1.396 -1.474 1.00 94.88 132 GLN A CA 1
ATOM 986 C C . GLN A 1 132 ? -4.579 2.454 -2.080 1.00 94.88 132 GLN A C 1
ATOM 988 O O . GLN A 1 132 ? -4.948 3.624 -2.142 1.00 94.88 132 GLN A O 1
ATOM 993 N N . VAL A 1 133 ? -3.422 2.043 -2.610 1.00 94.94 133 VAL A N 1
ATOM 994 C CA . VAL A 1 133 ? -2.561 2.945 -3.388 1.00 94.94 133 VAL A CA 1
ATOM 995 C C . VAL A 1 133 ? -3.258 3.411 -4.663 1.00 94.94 133 VAL A C 1
ATOM 997 O O . VAL A 1 133 ? -3.271 4.600 -4.962 1.00 94.94 133 VAL A O 1
ATOM 1000 N N . ALA A 1 134 ? -3.888 2.494 -5.400 1.00 91.81 134 ALA A N 1
ATOM 1001 C CA . ALA A 1 134 ? -4.613 2.834 -6.622 1.00 91.81 134 ALA A CA 1
ATOM 1002 C C . ALA A 1 134 ? -5.806 3.769 -6.361 1.00 91.81 134 ALA A C 1
ATOM 1004 O O . ALA A 1 134 ? -6.035 4.686 -7.145 1.00 91.81 134 ALA A O 1
ATOM 1005 N N . LEU A 1 135 ? -6.520 3.572 -5.247 1.00 92.00 135 LEU A N 1
ATOM 1006 C CA . LEU A 1 135 ? -7.622 4.435 -4.805 1.00 92.00 135 LEU A CA 1
ATOM 1007 C C . LEU A 1 135 ? -7.152 5.790 -4.247 1.00 92.00 135 LEU A C 1
ATOM 1009 O O . LEU A 1 135 ? -7.975 6.671 -4.026 1.00 92.00 135 LEU A O 1
ATOM 1013 N N . GLY A 1 136 ? -5.849 5.965 -4.009 1.00 92.38 136 GLY A N 1
ATOM 1014 C CA . GLY A 1 136 ? -5.280 7.177 -3.418 1.00 92.38 136 GLY A CA 1
ATOM 1015 C C . GLY A 1 136 ? -5.449 7.306 -1.907 1.00 92.38 136 GLY A C 1
ATOM 1016 O O . GLY A 1 136 ? -5.057 8.328 -1.358 1.00 92.38 136 GLY A O 1
ATOM 1017 N N . ALA A 1 137 ? -5.962 6.273 -1.235 1.00 94.44 137 ALA A N 1
ATOM 1018 C CA . ALA A 1 137 ? -6.029 6.220 0.223 1.00 94.44 137 ALA A CA 1
ATOM 1019 C C . ALA A 1 137 ? -4.632 6.063 0.854 1.00 94.44 137 ALA A C 1
ATOM 1021 O O . ALA A 1 137 ? -4.375 6.584 1.931 1.00 94.44 137 ALA A O 1
ATOM 1022 N N . ILE A 1 138 ? -3.701 5.398 0.157 1.00 96.38 138 ILE A N 1
ATOM 1023 C CA . ILE A 1 138 ? -2.275 5.379 0.517 1.00 96.38 138 ILE A CA 1
ATOM 1024 C C . ILE A 1 138 ? -1.486 6.074 -0.589 1.00 96.38 138 ILE A C 1
ATOM 1026 O O . ILE A 1 138 ? -1.438 5.599 -1.723 1.00 96.38 138 ILE A O 1
ATOM 1030 N N . ALA A 1 139 ? -0.801 7.169 -0.269 1.00 93.56 139 ALA A N 1
ATOM 1031 C CA . ALA A 1 139 ? 0.046 7.846 -1.246 1.00 93.56 139 ALA A CA 1
ATOM 1032 C C . ALA A 1 139 ? 1.176 6.913 -1.750 1.00 93.56 139 ALA A C 1
ATOM 1034 O O . ALA A 1 139 ? 1.816 6.237 -0.936 1.00 93.56 139 ALA A O 1
ATOM 1035 N N . PRO A 1 140 ? 1.536 6.908 -3.051 1.00 91.88 140 PRO A N 1
ATOM 1036 C CA . PRO A 1 140 ? 2.673 6.130 -3.565 1.00 91.88 140 PRO A CA 1
ATOM 1037 C C . PRO A 1 140 ? 3.993 6.435 -2.837 1.00 91.88 140 PRO A C 1
ATOM 1039 O O . PRO A 1 140 ? 4.850 5.568 -2.642 1.00 91.88 140 PRO A O 1
ATOM 1042 N N . THR A 1 141 ? 4.143 7.675 -2.370 1.00 91.38 141 THR A N 1
ATOM 1043 C CA . THR A 1 141 ? 5.272 8.130 -1.557 1.00 91.38 141 THR A CA 1
ATOM 1044 C C . THR A 1 141 ? 5.287 7.533 -0.147 1.00 91.38 141 THR A C 1
ATOM 1046 O O . THR A 1 141 ? 6.377 7.368 0.395 1.00 91.38 141 THR A O 1
ATOM 1049 N N . ALA A 1 142 ? 4.144 7.154 0.428 1.00 96.25 142 ALA A N 1
ATOM 1050 C CA . ALA A 1 142 ? 4.070 6.336 1.641 1.00 96.25 142 ALA A CA 1
ATOM 1051 C C . ALA A 1 142 ? 4.291 4.848 1.314 1.00 96.25 142 ALA A C 1
ATOM 1053 O O . ALA A 1 142 ? 5.076 4.172 1.981 1.00 96.25 142 ALA A O 1
ATOM 1054 N N . ALA A 1 143 ? 3.699 4.354 0.221 1.00 96.25 143 ALA A N 1
ATOM 1055 C CA . ALA A 1 143 ? 3.809 2.960 -0.213 1.00 96.25 143 ALA A CA 1
ATOM 1056 C C . ALA A 1 143 ? 5.264 2.497 -0.399 1.00 96.25 143 ALA A C 1
ATOM 1058 O O . ALA A 1 143 ? 5.612 1.385 -0.006 1.00 96.25 143 ALA A O 1
ATOM 1059 N N . LYS A 1 144 ? 6.156 3.353 -0.921 1.00 94.88 144 LYS A N 1
ATOM 1060 C CA . LYS A 1 144 ? 7.597 3.032 -1.022 1.00 94.88 144 LYS A CA 1
ATOM 1061 C C . LYS A 1 144 ? 8.282 2.818 0.333 1.00 94.88 144 LYS A C 1
ATOM 1063 O O . LYS A 1 144 ? 9.315 2.156 0.375 1.00 94.88 144 LYS A O 1
ATOM 1068 N N . HIS A 1 145 ? 7.771 3.410 1.413 1.00 97.31 145 HIS A N 1
ATOM 1069 C CA . HIS A 1 145 ? 8.290 3.214 2.767 1.00 97.31 145 HIS A CA 1
ATOM 1070 C C . HIS A 1 145 ? 7.727 1.929 3.373 1.00 97.31 145 HIS A C 1
ATOM 1072 O O . HIS A 1 145 ? 8.510 1.115 3.856 1.00 97.31 145 HIS A O 1
ATOM 1078 N N . ILE A 1 146 ? 6.424 1.686 3.210 1.00 97.50 146 ILE A N 1
ATOM 1079 C CA . ILE A 1 146 ? 5.765 0.423 3.582 1.00 97.50 146 ILE A CA 1
ATOM 1080 C C . ILE A 1 146 ? 6.467 -0.770 2.916 1.00 97.50 146 ILE A C 1
ATOM 1082 O O . ILE A 1 146 ? 6.848 -1.724 3.583 1.00 97.50 146 ILE A O 1
ATOM 1086 N N . ALA A 1 147 ? 6.756 -0.681 1.615 1.00 96.06 147 ALA A N 1
ATOM 1087 C CA . ALA A 1 147 ? 7.417 -1.737 0.841 1.00 96.06 147 ALA A CA 1
ATOM 1088 C C . ALA A 1 147 ? 8.859 -2.062 1.281 1.00 96.06 147 ALA A C 1
ATOM 1090 O O . ALA A 1 147 ? 9.465 -3.011 0.780 1.00 96.06 147 ALA A O 1
ATOM 1091 N N . ARG A 1 148 ? 9.455 -1.266 2.179 1.00 94.44 148 ARG A N 1
ATOM 1092 C CA . ARG A 1 148 ? 10.761 -1.578 2.776 1.00 94.44 148 ARG A CA 1
ATOM 1093 C C . ARG A 1 148 ? 10.650 -2.472 4.002 1.00 94.44 148 ARG A C 1
ATOM 1095 O O . ARG A 1 148 ? 11.635 -3.135 4.304 1.00 94.44 148 ARG A O 1
ATOM 1102 N N . VAL A 1 149 ? 9.507 -2.461 4.680 1.00 95.62 149 VAL A N 1
ATOM 1103 C CA . VAL A 1 149 ? 9.234 -3.316 5.835 1.00 95.62 149 VAL A CA 1
ATOM 1104 C C . VAL A 1 149 ? 9.005 -4.744 5.341 1.00 95.62 149 VAL A C 1
ATOM 1106 O O . VAL A 1 149 ? 8.480 -4.953 4.245 1.00 95.62 149 VAL A O 1
ATOM 1109 N N . SER A 1 150 ? 9.455 -5.729 6.110 1.00 89.38 150 SER A N 1
ATOM 1110 C CA . SER A 1 150 ? 9.330 -7.152 5.774 1.00 89.38 150 SER A CA 1
ATOM 1111 C C . SER A 1 150 ? 8.335 -7.838 6.705 1.00 89.38 150 SER A C 1
ATOM 1113 O O . SER A 1 150 ? 8.078 -7.343 7.800 1.00 89.38 150 SER A O 1
ATOM 1115 N N . GLY A 1 151 ? 7.788 -8.972 6.267 1.00 89.94 151 GLY A N 1
ATOM 1116 C CA . GLY A 1 151 ? 6.849 -9.756 7.066 1.00 89.94 151 GLY A CA 1
ATOM 1117 C C . GLY A 1 151 ? 5.547 -9.017 7.371 1.00 89.94 151 GLY A C 1
ATOM 1118 O O . GLY A 1 151 ? 5.146 -8.091 6.661 1.00 89.94 151 GLY A O 1
ATOM 1119 N N . GLU A 1 152 ? 4.875 -9.453 8.432 1.00 92.44 152 GLU A N 1
ATOM 1120 C CA . GLU A 1 152 ? 3.531 -8.996 8.797 1.00 92.44 152 GLU A CA 1
ATOM 1121 C C . GLU A 1 152 ? 3.477 -7.499 9.113 1.00 92.44 152 GLU A C 1
ATOM 1123 O O . GLU A 1 152 ? 2.534 -6.809 8.721 1.00 92.44 152 GLU A O 1
ATOM 1128 N N . ALA A 1 153 ? 4.551 -6.962 9.699 1.00 95.00 153 ALA A N 1
ATOM 1129 C CA . ALA A 1 153 ? 4.684 -5.544 10.011 1.00 95.00 153 ALA A CA 1
ATOM 1130 C C . ALA A 1 153 ? 4.436 -4.634 8.793 1.00 95.00 153 ALA A C 1
ATOM 1132 O O . ALA A 1 153 ? 3.971 -3.506 8.937 1.00 95.00 153 ALA A O 1
ATOM 1133 N N . ARG A 1 154 ? 4.683 -5.118 7.569 1.00 95.56 154 ARG A N 1
ATOM 1134 C CA . ARG A 1 154 ? 4.351 -4.388 6.338 1.00 95.56 154 ARG A CA 1
ATOM 1135 C C . ARG A 1 154 ? 2.846 -4.177 6.171 1.00 95.56 154 ARG A C 1
ATOM 1137 O O . ARG A 1 154 ? 2.432 -3.085 5.788 1.00 95.56 154 ARG A O 1
ATOM 1144 N N . LEU A 1 155 ? 2.048 -5.223 6.386 1.00 94.38 155 LEU A N 1
ATOM 1145 C CA . LEU A 1 155 ? 0.589 -5.159 6.278 1.00 94.38 155 LEU A CA 1
ATOM 1146 C C . LEU A 1 155 ? 0.019 -4.278 7.384 1.00 94.38 155 LEU A C 1
ATOM 1148 O O . LEU A 1 155 ? -0.757 -3.369 7.106 1.00 94.38 155 LEU A O 1
ATOM 1152 N N . LEU A 1 156 ? 0.474 -4.504 8.612 1.00 95.88 156 LEU A N 1
ATOM 1153 C CA . LEU A 1 156 ? 0.056 -3.741 9.782 1.00 95.88 156 LEU A CA 1
ATOM 1154 C C . LEU A 1 156 ? 0.384 -2.248 9.633 1.00 95.88 156 LEU A C 1
ATOM 1156 O O . LEU A 1 156 ? -0.478 -1.412 9.888 1.00 95.88 156 LEU A O 1
ATOM 1160 N N . LEU A 1 157 ? 1.568 -1.891 9.118 1.00 97.31 157 LEU A N 1
ATOM 1161 C CA . LEU A 1 157 ? 1.919 -0.493 8.848 1.00 97.31 157 LEU A CA 1
ATOM 1162 C C . LEU A 1 157 ? 1.030 0.126 7.760 1.00 97.31 157 LEU A C 1
ATOM 1164 O O . LEU A 1 157 ? 0.698 1.309 7.838 1.00 97.31 157 LEU A O 1
ATOM 1168 N N . ALA A 1 158 ? 0.633 -0.646 6.744 1.00 97.19 158 ALA A N 1
ATOM 1169 C CA . ALA A 1 158 ? -0.276 -0.157 5.710 1.00 97.19 158 ALA A CA 1
ATOM 1170 C C . ALA A 1 158 ? -1.662 0.185 6.274 1.00 97.19 158 ALA A C 1
ATOM 1172 O O . ALA A 1 158 ? -2.226 1.209 5.898 1.00 97.19 158 ALA A O 1
ATOM 1173 N N . TRP A 1 159 ? -2.188 -0.631 7.189 1.00 96.50 159 TRP A N 1
ATOM 1174 C CA . TRP A 1 159 ? -3.473 -0.372 7.846 1.00 96.50 159 TRP A CA 1
ATOM 1175 C C . TRP A 1 159 ? -3.382 0.752 8.867 1.00 96.50 159 TRP A C 1
ATOM 1177 O O . TRP A 1 159 ? -4.169 1.687 8.793 1.00 96.50 159 TRP A O 1
ATOM 1187 N N . ALA A 1 160 ? -2.331 0.771 9.686 1.00 96.38 160 ALA A N 1
ATOM 1188 C CA . ALA A 1 160 ? -2.046 1.881 10.590 1.00 96.38 160 ALA A CA 1
ATOM 1189 C C . ALA A 1 160 ? -1.910 3.227 9.856 1.00 96.38 160 ALA A C 1
ATOM 1191 O O . ALA A 1 160 ? -2.295 4.261 10.393 1.00 96.38 160 ALA A O 1
ATOM 1192 N N . THR A 1 161 ? -1.407 3.220 8.614 1.00 96.56 161 THR A N 1
ATOM 1193 C CA . THR A 1 161 ? -1.360 4.425 7.771 1.00 96.56 161 THR A CA 1
ATOM 1194 C C . THR A 1 161 ? -2.755 4.980 7.487 1.00 96.56 161 THR A C 1
ATOM 1196 O O . THR A 1 161 ? -2.921 6.193 7.467 1.00 96.56 161 THR A O 1
ATOM 1199 N N . LEU A 1 162 ? -3.748 4.112 7.276 1.00 94.75 162 LEU A N 1
ATOM 1200 C CA . LEU A 1 162 ? -5.132 4.509 7.013 1.00 94.75 162 LEU A CA 1
ATOM 1201 C C . LEU A 1 162 ? -5.871 4.869 8.300 1.00 94.75 162 LEU A C 1
ATOM 1203 O O . LEU A 1 162 ? -6.468 5.937 8.382 1.00 94.75 162 LEU A O 1
ATOM 1207 N N . ASP A 1 163 ? -5.811 3.989 9.296 1.00 93.56 163 ASP A N 1
ATOM 1208 C CA . ASP A 1 163 ? -6.577 4.125 10.537 1.00 93.56 163 ASP A CA 1
ATOM 1209 C C . ASP A 1 163 ? -6.081 5.304 11.386 1.00 93.56 163 ASP A C 1
ATOM 1211 O O . ASP A 1 163 ? -6.862 5.949 12.083 1.00 93.56 163 ASP A O 1
ATOM 1215 N N . GLY A 1 164 ? -4.779 5.596 11.311 1.00 93.31 164 GLY A N 1
ATOM 1216 C CA . GLY A 1 164 ? -4.131 6.703 12.008 1.00 93.31 164 GLY A CA 1
ATOM 1217 C C . GLY A 1 164 ? -3.948 7.977 11.183 1.00 93.31 164 GLY A C 1
ATOM 1218 O O . GLY A 1 164 ? -3.344 8.912 11.699 1.00 93.31 164 GLY A O 1
ATOM 1219 N N . ASP A 1 165 ? -4.403 8.007 9.923 1.00 93.75 165 ASP A N 1
ATOM 1220 C CA . ASP A 1 165 ? -4.157 9.104 8.966 1.00 93.75 165 ASP A CA 1
ATOM 1221 C C . ASP A 1 165 ? -2.680 9.554 8.937 1.00 93.75 165 ASP A C 1
ATOM 1223 O O . ASP A 1 165 ? -2.346 10.741 8.989 1.00 93.75 165 ASP A O 1
ATOM 1227 N N . LEU A 1 166 ? -1.760 8.579 8.913 1.00 96.81 166 LEU A N 1
ATOM 1228 C CA . LEU A 1 166 ? -0.331 8.865 9.021 1.00 96.81 166 LEU A CA 1
ATOM 1229 C C . LEU A 1 166 ? 0.162 9.634 7.799 1.00 96.81 166 LEU A C 1
ATOM 1231 O O . LEU A 1 166 ? 0.017 9.220 6.643 1.00 96.81 166 LEU A O 1
ATOM 1235 N N . THR A 1 167 ? 0.899 10.707 8.056 1.00 97.19 167 THR A N 1
ATOM 1236 C CA . THR A 1 167 ? 1.613 11.425 7.008 1.00 97.19 167 THR A CA 1
ATOM 1237 C C . THR A 1 167 ? 2.743 10.568 6.437 1.00 97.19 167 THR A C 1
ATOM 1239 O O . THR A 1 167 ? 3.337 9.718 7.101 1.00 97.19 167 THR A O 1
ATOM 1242 N N . VAL A 1 168 ? 3.163 10.862 5.202 1.00 97.00 168 VAL A N 1
ATOM 1243 C CA . VAL A 1 168 ? 4.318 10.197 4.562 1.00 97.00 168 VAL A CA 1
ATOM 1244 C C . VAL A 1 168 ? 5.583 10.263 5.435 1.00 97.00 168 VAL A C 1
ATOM 1246 O O . VAL A 1 168 ? 6.411 9.349 5.407 1.00 97.00 168 VAL A O 1
ATOM 1249 N N . ARG A 1 169 ? 5.752 11.347 6.205 1.00 97.94 169 ARG A N 1
ATOM 1250 C CA . ARG A 1 169 ? 6.890 11.528 7.113 1.00 97.94 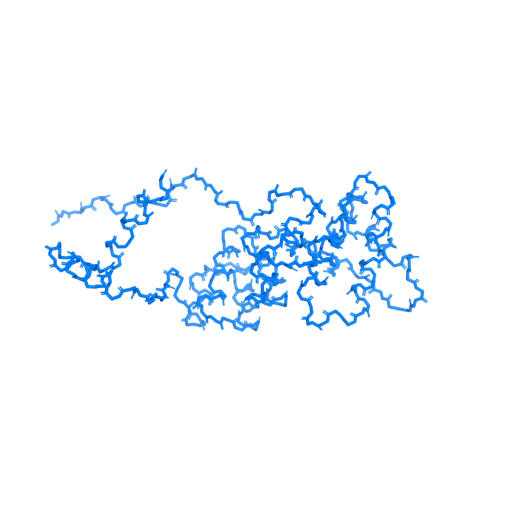169 ARG A CA 1
ATOM 1251 C C . ARG A 1 169 ? 6.829 10.555 8.291 1.00 97.94 169 ARG A C 1
ATOM 1253 O O . ARG A 1 169 ? 7.868 9.997 8.635 1.00 97.94 169 ARG A O 1
ATOM 1260 N N . GLU A 1 170 ? 5.653 10.346 8.866 1.00 98.31 170 GLU A N 1
ATOM 1261 C CA . GLU A 1 170 ? 5.437 9.410 9.975 1.00 98.31 170 GLU A CA 1
ATOM 1262 C C . GLU A 1 170 ? 5.560 7.966 9.493 1.00 98.31 170 GLU A C 1
ATOM 1264 O O . GLU A 1 170 ? 6.333 7.204 10.063 1.00 98.31 170 GLU A O 1
ATOM 1269 N N . VAL A 1 171 ? 4.962 7.620 8.344 1.00 98.25 171 VAL A N 1
ATOM 1270 C CA . VAL A 1 171 ? 5.148 6.296 7.719 1.00 98.25 171 VAL A CA 1
ATOM 1271 C C . VAL A 1 171 ? 6.631 6.005 7.475 1.00 98.25 171 VAL A C 1
ATOM 1273 O O . VAL A 1 171 ? 7.105 4.892 7.701 1.00 98.25 171 VAL A O 1
ATOM 1276 N N . ARG A 1 172 ? 7.401 7.002 7.022 1.00 98.06 172 ARG A N 1
ATOM 1277 C CA . ARG A 1 172 ? 8.852 6.864 6.853 1.00 98.06 172 ARG A CA 1
ATOM 1278 C C . ARG A 1 172 ? 9.570 6.618 8.181 1.00 98.06 172 ARG A C 1
ATOM 1280 O O . ARG A 1 172 ? 10.503 5.817 8.189 1.00 98.06 172 ARG A O 1
ATOM 1287 N N . ALA A 1 173 ? 9.211 7.350 9.233 1.00 98.19 173 ALA A N 1
ATOM 1288 C CA . ALA A 1 173 ? 9.835 7.232 10.547 1.00 98.19 173 ALA A CA 1
ATOM 1289 C C . ALA A 1 173 ? 9.555 5.851 11.155 1.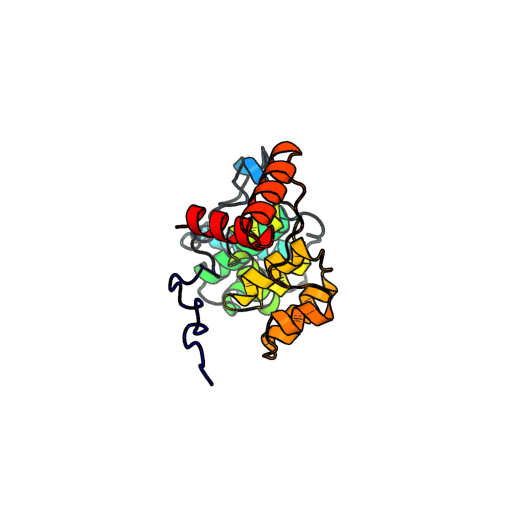00 98.19 173 ALA A C 1
ATOM 1291 O O . ALA A 1 173 ? 10.509 5.122 11.429 1.00 98.19 173 ALA A O 1
ATOM 1292 N N . ALA A 1 174 ? 8.284 5.442 11.204 1.00 98.06 174 ALA A N 1
ATOM 1293 C CA . ALA A 1 174 ? 7.864 4.121 11.663 1.00 98.06 174 ALA A CA 1
ATOM 1294 C C . ALA A 1 174 ? 8.536 2.997 10.858 1.00 98.06 174 ALA A C 1
ATOM 1296 O O . ALA A 1 174 ? 9.140 2.094 11.429 1.00 98.06 174 ALA A O 1
ATOM 1297 N N . ALA A 1 175 ? 8.542 3.080 9.521 1.00 97.81 175 ALA A N 1
ATOM 1298 C CA . ALA A 1 175 ? 9.226 2.091 8.685 1.00 97.81 175 ALA A CA 1
ATOM 1299 C C . ALA A 1 175 ? 10.740 2.022 8.948 1.00 97.81 175 ALA A C 1
ATOM 1301 O O . ALA A 1 175 ? 11.340 0.965 8.754 1.00 97.81 175 ALA A O 1
ATOM 1302 N N . SER A 1 176 ? 11.385 3.131 9.328 1.00 97.81 176 SER A N 1
ATOM 1303 C CA . SER A 1 176 ? 12.799 3.113 9.723 1.00 97.81 176 SER A CA 1
ATOM 1304 C C . SER A 1 176 ? 12.972 2.384 11.048 1.00 97.81 176 SER A C 1
ATOM 1306 O O . SER A 1 176 ? 13.726 1.422 11.086 1.00 97.81 176 SER A O 1
ATOM 1308 N N . ALA A 1 177 ? 12.213 2.775 12.076 1.00 97.88 177 ALA A N 1
ATOM 1309 C CA . ALA A 1 177 ? 12.269 2.171 13.404 1.00 97.88 177 ALA A CA 1
ATOM 1310 C C . ALA A 1 177 ? 12.040 0.651 13.355 1.00 97.88 177 ALA A C 1
ATOM 1312 O O . ALA A 1 177 ? 12.824 -0.111 13.914 1.00 97.88 177 ALA A O 1
ATOM 1313 N N . ILE A 1 178 ? 11.041 0.199 12.589 1.00 97.81 178 ILE A N 1
ATOM 1314 C CA . ILE A 1 178 ? 10.753 -1.231 12.405 1.00 97.81 178 ILE A CA 1
ATOM 1315 C C . ILE A 1 178 ? 11.934 -1.963 11.754 1.00 97.81 178 ILE A C 1
ATOM 1317 O O . ILE A 1 178 ? 12.304 -3.055 12.174 1.00 97.81 178 ILE A O 1
ATOM 1321 N N . ASN A 1 179 ? 12.561 -1.369 10.733 1.00 96.06 179 ASN A N 1
ATOM 1322 C CA . ASN A 1 179 ? 13.744 -1.969 10.106 1.00 96.06 179 ASN A CA 1
ATOM 1323 C C . ASN A 1 179 ? 14.971 -1.973 11.033 1.00 96.06 179 ASN A C 1
ATOM 1325 O O . ASN A 1 179 ? 15.847 -2.818 10.856 1.00 96.06 179 ASN A O 1
ATOM 1329 N N . ASP A 1 180 ? 15.018 -1.059 12.003 1.00 96.94 180 ASP A N 1
ATOM 1330 C CA . ASP A 1 180 ? 16.044 -0.991 13.046 1.00 96.94 180 ASP A CA 1
ATOM 1331 C C . ASP A 1 180 ? 15.731 -1.926 14.239 1.00 96.94 180 ASP A C 1
ATOM 1333 O O . ASP A 1 180 ? 16.501 -1.990 15.196 1.00 96.94 180 ASP A O 1
ATOM 1337 N N . GLY A 1 181 ? 14.641 -2.702 14.160 1.00 96.44 181 GLY A N 1
ATOM 1338 C CA . GLY A 1 181 ? 14.276 -3.747 15.120 1.00 96.44 181 GLY A CA 1
ATOM 1339 C C . GLY A 1 181 ? 13.266 -3.327 16.189 1.00 96.44 181 GLY A C 1
ATOM 1340 O O . GLY A 1 181 ? 12.989 -4.123 17.083 1.00 96.44 181 GLY A O 1
ATOM 1341 N N . VAL A 1 182 ? 12.714 -2.113 16.113 1.00 97.56 182 VAL A N 1
ATOM 1342 C CA . VAL A 1 182 ? 11.656 -1.664 17.029 1.00 97.56 182 VAL A CA 1
ATOM 1343 C C . VAL A 1 182 ? 10.353 -2.419 16.718 1.00 97.56 182 VAL A C 1
ATOM 1345 O O . VAL A 1 182 ? 9.964 -2.480 15.545 1.00 97.56 182 VAL A O 1
ATOM 1348 N N . PRO A 1 183 ? 9.664 -2.989 17.724 1.00 95.94 183 PRO A N 1
ATOM 1349 C CA . PRO A 1 183 ? 8.334 -3.564 17.549 1.00 95.94 183 PRO A CA 1
ATOM 1350 C C . PRO A 1 183 ? 7.355 -2.571 16.909 1.00 95.94 183 PRO A C 1
ATOM 1352 O O . PRO A 1 183 ? 7.428 -1.362 17.126 1.00 95.94 183 PRO A O 1
ATOM 1355 N N . ILE A 1 184 ? 6.446 -3.061 16.065 1.00 95.75 184 ILE A N 1
ATOM 1356 C CA . ILE A 1 184 ? 5.568 -2.183 15.279 1.00 95.75 184 ILE A CA 1
ATOM 1357 C C . ILE A 1 184 ? 4.600 -1.369 16.144 1.00 95.75 184 ILE A C 1
ATOM 1359 O O . ILE A 1 184 ? 4.326 -0.215 15.826 1.00 95.75 184 ILE A O 1
ATOM 1363 N N . ASP A 1 185 ? 4.092 -1.948 17.224 1.00 95.75 185 ASP A N 1
ATOM 1364 C CA . ASP A 1 185 ? 3.236 -1.284 18.201 1.00 95.75 185 ASP A CA 1
ATOM 1365 C C . ASP A 1 185 ? 3.959 -0.108 18.869 1.00 95.75 185 ASP A C 1
ATOM 1367 O O . ASP A 1 185 ? 3.406 0.991 18.921 1.00 95.75 185 ASP A O 1
ATOM 1371 N N . GLU A 1 186 ? 5.218 -0.296 19.272 1.00 96.56 186 GLU A N 1
ATOM 1372 C CA . GLU A 1 186 ? 6.061 0.778 19.810 1.00 96.56 186 GLU A CA 1
ATOM 1373 C C . GLU A 1 186 ? 6.338 1.861 18.755 1.00 96.56 186 GLU A C 1
ATOM 1375 O O . GLU A 1 186 ? 6.148 3.051 19.013 1.00 96.56 186 GLU A O 1
ATOM 1380 N N . ALA A 1 187 ? 6.705 1.461 17.532 1.00 97.25 187 ALA A N 1
ATOM 1381 C CA . ALA A 1 187 ? 6.990 2.394 16.440 1.00 97.25 187 ALA A CA 1
ATOM 1382 C C . ALA A 1 187 ? 5.770 3.242 16.030 1.00 97.25 187 ALA A C 1
ATOM 1384 O O . ALA A 1 187 ? 5.927 4.362 15.543 1.00 97.25 187 ALA A O 1
ATOM 1385 N N . LEU A 1 188 ? 4.554 2.712 16.190 1.00 96.69 188 LEU A N 1
ATOM 1386 C CA . LEU A 1 188 ? 3.301 3.416 15.908 1.00 96.69 188 LEU A CA 1
ATOM 1387 C C . LEU A 1 188 ? 2.830 4.280 17.085 1.00 96.69 188 LEU A C 1
ATOM 1389 O O . LEU A 1 188 ? 2.251 5.349 16.862 1.00 96.69 188 LEU A O 1
ATOM 1393 N N . ALA A 1 189 ? 3.107 3.864 18.323 1.00 95.19 189 ALA A N 1
ATOM 1394 C CA . ALA A 1 189 ? 2.745 4.612 19.524 1.00 95.19 189 ALA A CA 1
ATOM 1395 C C . ALA A 1 189 ? 3.409 6.000 19.572 1.00 95.19 189 ALA A C 1
ATOM 1397 O O . ALA A 1 189 ? 2.760 6.970 19.971 1.00 95.19 189 ALA A O 1
ATOM 1398 N N . ASP A 1 190 ? 4.642 6.126 19.068 1.00 93.19 190 ASP A N 1
ATOM 1399 C CA . ASP A 1 190 ? 5.353 7.408 18.901 1.00 93.19 190 ASP A CA 1
ATOM 1400 C C . ASP A 1 190 ? 4.609 8.410 17.998 1.00 93.19 190 ASP A C 1
ATOM 1402 O O . ASP A 1 190 ? 4.859 9.619 18.037 1.00 93.19 190 ASP A O 1
ATOM 1406 N N . HIS A 1 191 ? 3.667 7.914 17.196 1.00 94.88 191 HIS A N 1
ATOM 1407 C CA . HIS A 1 191 ? 2.820 8.686 16.292 1.00 94.88 191 HIS A CA 1
ATOM 1408 C C . HIS A 1 191 ? 1.352 8.731 16.744 1.00 94.88 191 HIS A C 1
ATOM 1410 O O . HIS A 1 191 ? 0.487 9.166 15.990 1.00 94.88 191 HIS A O 1
ATOM 1416 N N . GLY A 1 192 ? 1.052 8.302 17.975 1.00 94.25 192 GLY A N 1
ATOM 1417 C CA . GLY A 1 192 ? -0.305 8.316 18.525 1.00 94.25 192 GLY A CA 1
ATOM 1418 C C . GLY A 1 192 ? -1.241 7.268 17.917 1.00 94.25 192 GLY A C 1
ATOM 1419 O O . GLY A 1 192 ? -2.455 7.361 18.105 1.00 94.25 192 GLY A O 1
ATOM 1420 N N . VAL A 1 193 ? -0.699 6.270 17.214 1.00 95.31 193 VAL A N 1
ATOM 1421 C CA . VAL A 1 193 ? -1.480 5.193 16.605 1.00 95.31 193 VAL A CA 1
ATOM 1422 C C . VAL A 1 193 ? -1.451 3.965 17.503 1.00 95.31 193 VAL A C 1
ATOM 1424 O O . VAL A 1 193 ? -0.396 3.423 17.814 1.00 95.31 193 VAL A O 1
ATOM 1427 N N . VAL A 1 194 ? -2.639 3.509 17.900 1.00 93.69 194 VAL A N 1
ATOM 1428 C CA . VAL A 1 194 ? -2.818 2.242 18.614 1.00 93.69 194 VAL A CA 1
ATOM 1429 C C . VAL A 1 194 ? -3.177 1.181 17.586 1.00 93.69 194 VAL A C 1
ATOM 1431 O O . VAL A 1 194 ? -4.263 1.224 17.006 1.00 93.69 194 VAL A O 1
ATOM 1434 N N . LEU A 1 195 ? -2.266 0.240 17.346 1.00 92.12 195 LEU A N 1
ATOM 1435 C CA . LEU A 1 195 ? -2.496 -0.833 16.385 1.00 92.12 195 LEU A CA 1
ATOM 1436 C C . LEU A 1 195 ? -3.735 -1.658 16.777 1.00 92.12 195 LEU A C 1
ATOM 1438 O O . LEU A 1 195 ? -3.928 -1.988 17.945 1.00 92.12 195 LEU A O 1
ATOM 1442 N N . GLY A 1 196 ? -4.593 -1.958 15.800 1.00 88.56 196 GLY A N 1
ATOM 1443 C CA . GLY A 1 196 ? -5.853 -2.678 16.015 1.00 88.56 196 GLY A CA 1
ATOM 1444 C C . GLY A 1 196 ? -7.021 -1.807 16.495 1.00 88.56 196 GLY A C 1
ATOM 1445 O O . GLY A 1 196 ? -8.150 -2.293 16.569 1.00 88.56 196 GLY A O 1
ATOM 1446 N N . ARG A 1 197 ? -6.805 -0.515 16.784 1.00 90.12 197 ARG A N 1
ATOM 1447 C CA . ARG A 1 197 ? -7.907 0.415 17.054 1.00 90.12 197 ARG A CA 1
ATOM 1448 C C . ARG A 1 197 ? -8.582 0.817 15.744 1.00 90.12 197 ARG A C 1
ATOM 1450 O O . ARG A 1 197 ? -7.967 1.457 14.902 1.00 90.12 197 ARG A O 1
ATOM 1457 N N . LEU A 1 198 ? -9.877 0.528 15.643 1.00 88.12 198 LEU A N 1
ATOM 1458 C CA . LEU A 1 198 ? -10.722 0.907 14.514 1.00 88.12 198 LEU A CA 1
ATOM 1459 C C . LEU A 1 198 ? -11.924 1.727 14.999 1.00 88.12 198 LEU A C 1
ATOM 1461 O O . LEU A 1 198 ? -12.624 1.325 15.931 1.00 88.12 198 LEU A O 1
ATOM 1465 N N . GLU A 1 199 ? -12.185 2.869 14.363 1.00 88.00 199 GLU A N 1
ATOM 1466 C CA . GLU A 1 199 ? -13.355 3.701 14.661 1.00 88.00 199 GLU A CA 1
ATOM 1467 C C . GLU A 1 199 ? -14.470 3.457 13.641 1.00 88.00 199 GLU A C 1
ATOM 1469 O O . GLU A 1 199 ? -14.275 3.569 12.433 1.00 88.00 199 GLU A O 1
ATOM 1474 N N . LEU A 1 200 ? -15.662 3.112 14.135 1.00 90.00 200 LEU A N 1
ATOM 1475 C CA . LEU A 1 200 ? -16.799 2.718 13.304 1.00 90.00 200 LEU A CA 1
ATOM 1476 C C . LEU A 1 200 ? -18.046 3.531 13.643 1.00 90.00 200 LEU A C 1
ATOM 1478 O O . LEU A 1 200 ? -18.397 3.720 14.810 1.00 90.00 200 LEU A O 1
ATOM 1482 N N . ILE A 1 201 ? -18.780 3.929 12.604 1.00 93.75 201 ILE A N 1
ATOM 1483 C CA . ILE A 1 201 ? -20.130 4.481 12.731 1.00 93.75 201 ILE A CA 1
ATOM 1484 C C . ILE A 1 201 ? -21.121 3.381 12.361 1.00 93.75 201 ILE A C 1
ATOM 1486 O O . ILE A 1 201 ? -21.255 3.005 11.198 1.00 93.75 201 ILE A O 1
ATOM 1490 N N . LEU A 1 202 ? -21.827 2.861 13.362 1.00 95.12 202 LEU A N 1
ATOM 1491 C CA . LEU A 1 202 ? -22.799 1.788 13.169 1.00 95.12 202 LEU A CA 1
ATOM 1492 C C . LEU A 1 202 ? -24.200 2.346 12.868 1.00 95.12 202 LEU A C 1
ATOM 1494 O O . LEU A 1 202 ? -24.584 3.379 13.433 1.00 95.12 202 LEU A O 1
ATOM 1498 N N . PRO A 1 203 ? -25.021 1.644 12.059 1.00 97.19 203 PRO A N 1
ATOM 1499 C CA . PRO A 1 203 ? -26.444 1.942 11.950 1.00 97.19 203 PRO A CA 1
ATOM 1500 C C . PRO A 1 203 ? -27.101 1.986 13.332 1.00 97.19 203 PRO A C 1
ATOM 1502 O O . PRO A 1 203 ? -26.789 1.178 14.208 1.00 97.19 203 PRO A O 1
ATOM 1505 N N . ARG A 1 204 ? -28.049 2.910 13.535 1.00 97.75 204 ARG A N 1
ATOM 1506 C CA . ARG A 1 204 ? -28.660 3.168 14.854 1.00 97.75 204 ARG A CA 1
ATOM 1507 C C . ARG A 1 204 ? -29.197 1.903 15.535 1.00 97.75 204 ARG A C 1
ATOM 1509 O O . ARG A 1 204 ? -29.086 1.773 16.752 1.00 97.75 204 ARG A O 1
ATOM 1516 N N . THR A 1 205 ? -29.798 0.998 14.767 1.00 97.94 205 THR A N 1
ATOM 1517 C CA . THR A 1 205 ? -30.320 -0.281 15.268 1.00 97.94 205 THR A CA 1
ATOM 1518 C C . THR A 1 205 ? -29.191 -1.199 15.720 1.00 97.94 205 THR A C 1
ATOM 1520 O O . THR A 1 205 ? -29.210 -1.636 16.864 1.00 97.94 205 THR A O 1
ATOM 1523 N N . THR A 1 206 ? -28.165 -1.392 14.888 1.00 97.00 206 THR A N 1
ATOM 1524 C CA . THR A 1 206 ? -26.969 -2.183 15.213 1.00 97.00 206 THR A CA 1
ATOM 1525 C C . THR A 1 206 ? -26.258 -1.645 16.451 1.00 97.00 206 THR A C 1
ATOM 1527 O O . THR A 1 206 ? -25.926 -2.412 17.345 1.00 97.00 206 THR A O 1
ATOM 1530 N N . TYR A 1 207 ? -26.092 -0.322 16.561 1.00 97.44 207 TYR A N 1
ATOM 1531 C CA . TYR A 1 207 ? -25.517 0.313 17.749 1.00 97.44 207 TYR A CA 1
ATOM 1532 C C . TYR A 1 207 ? -26.324 0.011 19.021 1.00 9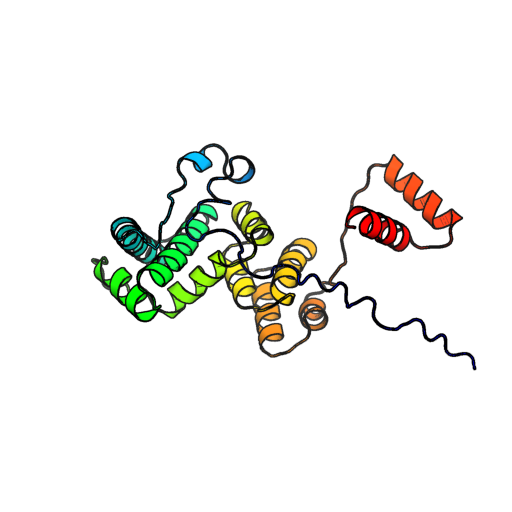7.44 207 TYR A C 1
ATOM 1534 O O . TYR A 1 207 ? -25.750 -0.369 20.042 1.00 97.44 207 TYR A O 1
ATOM 1542 N N . ARG A 1 208 ? -27.656 0.170 18.972 1.00 98.00 208 ARG A N 1
ATOM 1543 C CA . ARG A 1 208 ? -28.547 -0.129 20.106 1.00 98.00 208 ARG A CA 1
ATOM 1544 C C . ARG A 1 208 ? -28.433 -1.595 20.516 1.00 98.00 208 ARG A C 1
ATOM 1546 O O . ARG A 1 208 ? -28.346 -1.880 21.708 1.00 98.00 208 ARG A O 1
ATOM 1553 N N . ASP A 1 209 ? -28.460 -2.497 19.542 1.00 97.75 209 ASP A N 1
ATOM 1554 C CA . ASP A 1 209 ? -28.493 -3.936 19.788 1.00 97.75 209 ASP A CA 1
ATOM 1555 C C . ASP A 1 209 ? -27.143 -4.427 20.329 1.00 97.75 209 ASP A C 1
ATOM 1557 O O . ASP A 1 209 ? -27.134 -5.134 21.334 1.00 97.75 209 ASP A O 1
ATOM 1561 N N . LEU A 1 210 ? -26.020 -3.934 19.789 1.00 97.44 210 LEU A N 1
ATOM 1562 C CA . LEU A 1 210 ? -24.674 -4.164 20.327 1.00 97.44 210 LEU A CA 1
ATOM 1563 C C . LEU A 1 210 ? -24.561 -3.696 21.784 1.00 97.44 210 LEU A C 1
ATOM 1565 O O . LEU A 1 210 ? -24.106 -4.438 22.650 1.00 97.44 210 LEU A O 1
ATOM 1569 N N . ARG A 1 211 ? -25.012 -2.469 22.079 1.00 97.94 211 ARG A N 1
ATOM 1570 C CA . ARG A 1 211 ? -24.978 -1.916 23.443 1.00 97.94 211 ARG A CA 1
ATOM 1571 C C . ARG A 1 211 ? -25.847 -2.712 24.410 1.00 97.94 211 ARG A C 1
ATOM 1573 O O . ARG A 1 211 ? -25.444 -2.920 25.551 1.00 97.94 211 ARG A O 1
ATOM 1580 N N . ARG A 1 212 ? -27.028 -3.148 23.966 1.00 98.00 212 ARG A N 1
ATOM 1581 C CA . ARG A 1 212 ? -27.918 -3.995 24.763 1.00 98.00 212 ARG A CA 1
ATOM 1582 C C . ARG A 1 212 ? -27.268 -5.347 25.046 1.00 98.00 212 ARG A C 1
ATOM 1584 O O . ARG A 1 212 ? -27.292 -5.763 26.196 1.00 98.00 212 ARG A O 1
ATOM 1591 N N . GLN A 1 213 ? -26.713 -6.006 24.030 1.00 97.44 213 GLN A N 1
ATOM 1592 C CA . GLN A 1 213 ? -26.097 -7.326 24.168 1.00 97.44 213 GLN A CA 1
ATOM 1593 C C . GLN A 1 213 ? -24.914 -7.285 25.135 1.00 97.44 213 GLN A C 1
ATOM 1595 O O . GLN A 1 213 ? -24.958 -7.949 26.166 1.00 97.44 213 GLN A O 1
ATOM 1600 N N . ALA A 1 214 ? -23.950 -6.394 24.880 1.00 97.88 214 ALA A N 1
ATOM 1601 C CA . ALA A 1 214 ? -22.781 -6.211 25.734 1.00 97.88 214 ALA A CA 1
ATOM 1602 C C . ALA A 1 214 ? -23.178 -5.931 27.197 1.00 97.88 214 ALA A C 1
ATOM 1604 O O . ALA A 1 214 ? -22.614 -6.497 28.129 1.00 97.88 214 ALA A O 1
ATOM 1605 N N . SER A 1 215 ? -24.222 -5.119 27.415 1.00 97.88 215 SER A N 1
ATOM 1606 C CA . SER A 1 215 ? -24.730 -4.831 28.761 1.00 97.88 215 SER A CA 1
ATOM 1607 C C . SER A 1 215 ? -25.416 -6.019 29.442 1.00 97.88 215 SER A C 1
ATOM 1609 O O . SER A 1 215 ? -25.385 -6.079 30.669 1.00 97.88 215 SER A O 1
ATOM 1611 N N . LEU A 1 216 ? -26.088 -6.901 28.697 1.00 97.88 216 LEU A N 1
ATOM 1612 C CA . LEU A 1 216 ? -26.744 -8.090 29.255 1.00 97.88 216 LEU A CA 1
ATOM 1613 C C . LEU A 1 216 ? -25.731 -9.190 29.590 1.00 97.88 216 LEU A C 1
ATOM 1615 O O . LEU A 1 216 ? -25.941 -9.929 30.547 1.00 97.88 216 LEU A O 1
ATOM 1619 N N . GLU A 1 217 ? -24.650 -9.275 28.819 1.00 96.81 217 GLU A N 1
ATOM 1620 C CA . GLU A 1 217 ? -23.572 -10.255 28.990 1.00 96.81 217 GLU A CA 1
ATOM 1621 C C . GLU A 1 217 ? -22.476 -9.783 29.956 1.00 96.81 217 GLU A C 1
ATOM 1623 O O . GLU A 1 217 ? -21.699 -10.595 30.447 1.00 96.81 217 GLU A O 1
ATOM 1628 N N . GLY A 1 218 ? -22.429 -8.486 30.278 1.00 97.38 218 GLY A N 1
ATOM 1629 C CA . GLY A 1 218 ? -21.431 -7.919 31.188 1.00 97.38 218 GLY A CA 1
ATOM 1630 C C . GLY A 1 218 ? -20.044 -7.747 30.560 1.00 97.38 218 GLY A C 1
ATOM 1631 O O . GLY A 1 218 ? -19.055 -7.713 31.288 1.00 97.38 218 GLY A O 1
ATOM 1632 N N . VAL A 1 219 ? -19.974 -7.620 29.233 1.00 98.00 219 VAL A N 1
ATOM 1633 C CA . VAL A 1 219 ? -18.738 -7.458 28.448 1.00 98.00 219 VAL A CA 1
ATOM 1634 C C . VAL A 1 219 ? -18.700 -6.096 27.751 1.00 98.00 219 VAL A C 1
ATOM 1636 O O . VAL A 1 219 ? -19.670 -5.327 27.783 1.00 98.00 219 VAL A O 1
ATOM 1639 N N . THR A 1 220 ? -17.580 -5.750 27.118 1.00 96.50 220 THR A N 1
ATOM 1640 C CA . THR A 1 220 ? -17.505 -4.532 26.310 1.00 96.50 220 THR A CA 1
ATOM 1641 C C . THR A 1 220 ? -18.135 -4.752 24.930 1.00 96.50 220 THR A C 1
ATOM 1643 O O . THR A 1 220 ? -18.170 -5.869 24.419 1.00 96.50 220 THR A O 1
ATOM 1646 N N . PRO A 1 221 ? -18.604 -3.685 24.255 1.00 95.75 221 PRO A N 1
ATOM 1647 C CA . PRO A 1 221 ? -18.989 -3.781 22.850 1.00 95.75 221 PRO A CA 1
ATOM 1648 C C . PRO A 1 221 ? -17.870 -4.311 21.944 1.00 95.75 221 PRO A C 1
ATOM 1650 O O . PRO A 1 221 ? -18.170 -4.903 20.916 1.00 95.75 221 PRO A O 1
ATOM 1653 N N . GLY A 1 222 ? -16.603 -4.078 22.307 1.00 94.50 222 GLY A N 1
ATOM 1654 C CA . GLY A 1 222 ? -15.450 -4.578 21.561 1.00 94.50 222 GLY A CA 1
ATOM 1655 C C . GLY A 1 222 ? -15.353 -6.098 21.614 1.00 94.50 222 GLY A C 1
ATOM 1656 O O . GLY A 1 222 ? -15.139 -6.702 20.573 1.00 94.50 222 GLY A O 1
ATOM 1657 N N . ASP A 1 223 ? -15.608 -6.699 22.777 1.00 95.44 223 ASP A N 1
ATOM 1658 C CA . ASP A 1 223 ? -15.567 -8.157 22.960 1.00 95.44 223 ASP A CA 1
ATOM 1659 C C . ASP A 1 223 ? -16.637 -8.845 22.101 1.00 95.44 223 ASP A C 1
ATOM 1661 O O . ASP A 1 223 ? -16.327 -9.729 21.312 1.00 95.44 223 ASP A O 1
ATOM 1665 N N . VAL A 1 224 ? -17.881 -8.347 22.141 1.00 95.88 224 VAL A N 1
ATOM 1666 C CA . VAL A 1 224 ? -18.979 -8.868 21.299 1.00 95.88 224 VAL A CA 1
ATOM 1667 C C . VAL A 1 224 ? -18.643 -8.761 19.809 1.00 95.88 224 VAL A C 1
ATOM 1669 O O . VAL A 1 224 ? -18.980 -9.639 19.018 1.00 95.88 224 VAL A O 1
ATOM 1672 N N . VAL A 1 225 ? -18.011 -7.656 19.407 1.00 94.56 225 VAL A N 1
ATOM 1673 C CA . VAL A 1 225 ? -17.586 -7.443 18.021 1.00 94.56 225 VAL A CA 1
ATOM 1674 C C . VAL A 1 225 ? -16.459 -8.406 17.652 1.00 94.56 225 VAL A C 1
ATOM 1676 O O . VAL A 1 225 ? -16.533 -9.006 16.584 1.00 94.56 225 VAL A O 1
ATOM 1679 N N . ALA A 1 226 ? -15.455 -8.578 18.513 1.00 93.12 226 ALA A N 1
ATOM 1680 C CA . ALA A 1 226 ? -14.339 -9.490 18.291 1.00 93.12 226 ALA A CA 1
ATOM 1681 C C . ALA A 1 226 ? -14.832 -10.930 18.111 1.00 93.12 226 ALA A C 1
ATOM 1683 O O . ALA A 1 226 ? -14.542 -11.529 17.079 1.00 93.12 226 ALA A O 1
ATOM 1684 N N . ASP A 1 227 ? -15.670 -11.426 19.023 1.00 92.94 227 ASP A N 1
ATOM 1685 C CA . ASP A 1 227 ? -16.243 -12.774 18.948 1.00 92.94 227 ASP A CA 1
ATOM 1686 C C . ASP A 1 227 ? -17.044 -12.978 17.648 1.00 92.94 227 ASP A C 1
ATOM 1688 O O . ASP A 1 227 ? -16.899 -13.987 16.954 1.00 92.94 227 ASP A O 1
ATOM 1692 N N . ALA A 1 228 ? -17.864 -11.990 17.268 1.00 93.50 228 ALA A N 1
ATOM 1693 C CA . ALA A 1 228 ? -18.636 -12.045 16.029 1.00 93.50 228 ALA A CA 1
ATOM 1694 C C . ALA A 1 228 ? -17.747 -12.030 14.769 1.00 93.50 228 ALA A C 1
ATOM 1696 O O . ALA A 1 228 ? -18.072 -12.693 13.782 1.00 93.50 228 ALA A O 1
ATOM 1697 N N . PHE A 1 229 ? -16.641 -11.277 14.778 1.00 92.12 229 PHE A N 1
ATOM 1698 C CA . PHE A 1 229 ? -15.683 -11.250 13.670 1.00 92.12 229 PHE A CA 1
ATOM 1699 C C . PHE A 1 229 ? -14.858 -12.532 13.586 1.00 92.12 229 PHE A C 1
ATOM 1701 O O . PHE A 1 229 ? -14.644 -13.018 12.478 1.00 92.12 229 PHE A O 1
ATOM 1708 N N . GLU A 1 230 ? -14.424 -13.091 14.716 1.00 91.00 230 GLU A N 1
ATOM 1709 C CA . GLU A 1 230 ? -13.725 -14.378 14.750 1.00 91.00 230 GLU A CA 1
ATOM 1710 C C . GLU A 1 230 ? -14.591 -15.472 14.126 1.00 91.00 230 GLU A C 1
ATOM 1712 O O . GLU A 1 230 ? -14.125 -16.165 13.228 1.00 91.00 230 GLU A O 1
ATOM 1717 N N . GLN A 1 231 ? -15.874 -15.534 14.493 1.00 91.88 231 GLN A N 1
ATOM 1718 C CA . GLN A 1 231 ? -16.821 -16.484 13.908 1.00 91.88 231 GLN A CA 1
ATOM 1719 C C . GLN A 1 231 ? -17.070 -16.260 12.406 1.00 91.88 231 GLN A C 1
ATOM 1721 O O . GLN A 1 231 ? -17.362 -17.206 11.683 1.00 91.88 231 GLN A O 1
ATOM 1726 N N . TYR A 1 232 ? -17.016 -15.014 11.928 1.00 90.69 232 TYR A N 1
ATOM 1727 C CA . TYR A 1 232 ? -17.216 -14.702 10.510 1.00 90.69 232 TYR A CA 1
ATOM 1728 C C . TYR A 1 232 ? -15.995 -15.042 9.638 1.00 90.69 232 TYR A C 1
ATOM 1730 O O . TYR A 1 232 ? -16.150 -15.262 8.436 1.00 90.69 232 TYR A O 1
ATOM 1738 N N . LEU A 1 233 ? -14.791 -15.006 10.217 1.00 86.25 233 LEU A N 1
ATOM 1739 C CA . LEU A 1 233 ? -13.525 -15.231 9.512 1.00 86.25 233 LEU A CA 1
ATOM 1740 C C . LEU A 1 233 ? -13.057 -16.696 9.527 1.00 86.25 233 LEU A C 1
ATOM 1742 O O . LEU A 1 233 ? -12.152 -17.023 8.757 1.00 86.25 233 LEU A O 1
ATOM 1746 N N . GLU A 1 234 ? -13.640 -17.540 10.382 1.00 79.50 234 GLU A N 1
ATOM 1747 C CA . GLU A 1 234 ? -13.521 -19.010 10.330 1.00 79.50 234 GLU A CA 1
ATOM 1748 C C . GLU A 1 234 ? -14.281 -19.620 9.140 1.00 79.50 234 GLU A C 1
ATOM 1750 O O . GLU A 1 234 ? -13.714 -20.543 8.507 1.00 79.50 234 GLU A O 1
#

Secondary structure (DSSP, 8-state):
----TT-S-----------S--SPTT--TTTT-HHHHGGGGGG-----TT-HHHHHHHHHHHHHHHHS--TT-HHHHHHHHHHHHHHHHHHSSHHHHHHHHHHT--SS----HHHHHHHHHHHTS-HHHHHHHHTTSS-HHHHHHHTTS-SHHHHHHHHHHHHTT--HHHHHHHHHHHHTT--HHHHHHTTT--TT-------HHHHHHHHHHHHHHTS-HHHHHHHHHHHHH-

Sequence (234 aa):
MTDDPDARSRDDRDGAVPTDRESPVGAPVIRGDESVTGQRAREAVQFDPDDPESVANAAEIVYQFATGDAEGDNLVMLRGAAACAALVRGVGSYKTATEQANAVGDDDSTVTVSFIRKWARVHDLPRSVRRQVALGAIAPTAAKHIARVSGEARLLLAWATLDGDLTVREVRAAASAINDGVPIDEALADHGVVLGRLELILPRTTYRDLRRQASLEGVTPGDVVADAFEQYLE

Radius of gyration: 21.74 Å; chains: 1; bounding box: 52×35×72 Å